Protein AF-A0A4P2VJJ8-F1 (afdb_monomer)

Radius of gyration: 18.32 Å; Cα contacts (8 Å, |Δi|>4): 529; chains: 1; bounding box: 42×37×51 Å

Foldseek 3Di:
DALEAEEDEPQLVVQVVLLCVVVVHHYDYLVGDALQNQAQHEYEYQFEQAPVRVVRLVSLLVSLVRNPPRHPAYEYEHLYHHDPCDDVNVVSNQVS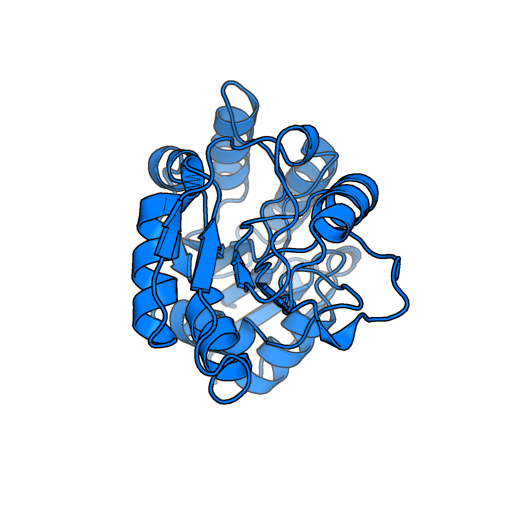VVSSVHQEYEYEPDDPSNVVSHPRHYHYDYPLLQLLVVCAPVQPAAAEEEEPSCVVVSVVSCVSNVHHYDYFPHPDLVPGAARASHEYEDAEDREPVSVVSNVVSVHQAYAYAYYNYQDDDDPCLVRYDYESSGNHPNHPYYCSVRVSVVVVVD

Organism: NCBI:txid1874277

InterPro domains:
  IPR029057 Phosphoribosyltransferase-like [G3DSA:3.40.50.2020] (36-126)
  IPR029057 Phosphoribosyltransferase-like [G3DSA:3.40.50.2020] (127-169)
  IPR029057 Phosphoribosyltransferase-like [SSF53271] (19-136)

Secondary structure (DSSP, 8-state):
---EEEEE-TT-HHHHHHHHHHHTPEEEETTT--GGGSTTSEEEEE--B-SSHHHHHHHHHHHHHHHTTTSSEEEEEES-B-S---THHHHHHHHHHHHTT-SEEEEES--HHHHHH--S-EEEE-SHHHHHHHHTTT-TTPEEEE-GGGHHHHHHHHHHHT-EEEE-S-S-GGGPPP-TTSEEE-SEE-SHHHHHHHHTT--SEEE-SEE---S---S-GGGEEEESSS--TTEEE-SHHHHHHHHHH-

Sequence (250 aa):
MRDLVLVEGPYVSSLVRALSESLRAKVYRWDSVRGDDVEGMEALVVHPMAEPFEYYLNSAISVSERISGRARRIVLTVPYMGIKAEGRVLQYLAGGLDLMGADHVIVSDPPPEVVTALRTPLVAVSAYPEIAKWLSGKIVKMRVAAPPRLENRAEAFAELVGAELRVMPSDSPDELEALDGEVLLWDIVISCDELGKLMRLRAAYYAVPHVGCGEMLTSFPERIVASDSMDNPYSKITLAGALTSAALAL

pLDDT: mean 90.96, std 6.57, range [48.56, 97.75]

Structure (mmCIF, N/CA/C/O backbone):
data_AF-A0A4P2VJJ8-F1
#
_entry.id   AF-A0A4P2VJJ8-F1
#
loop_
_atom_site.group_PDB
_atom_site.id
_atom_site.type_symbol
_atom_site.label_atom_id
_atom_site.label_alt_id
_atom_site.label_comp_id
_atom_site.label_asym_id
_atom_site.label_entity_id
_atom_site.label_seq_id
_atom_site.pdbx_PDB_ins_code
_atom_site.Cartn_x
_atom_site.Cartn_y
_atom_site.Cartn_z
_atom_site.occupancy
_atom_site.B_iso_or_equiv
_atom_site.auth_seq_id
_atom_site.auth_comp_id
_atom_site.auth_asym_id
_atom_site.auth_atom_id
_atom_site.pdbx_PDB_model_num
ATOM 1 N N . MET A 1 1 ? 1.336 -16.109 -24.380 1.00 48.56 1 MET A N 1
ATOM 2 C CA . MET A 1 1 ? 1.652 -15.569 -23.039 1.00 48.56 1 MET A CA 1
ATOM 3 C C . MET A 1 1 ? 1.987 -14.105 -23.245 1.00 48.56 1 MET A C 1
ATOM 5 O O . MET A 1 1 ? 2.584 -13.821 -24.274 1.00 48.56 1 MET A O 1
ATOM 9 N N . ARG A 1 2 ? 1.543 -13.181 -22.380 1.00 62.75 2 ARG A N 1
ATOM 10 C CA . ARG A 1 2 ? 2.097 -11.817 -22.418 1.00 62.75 2 ARG A CA 1
ATOM 11 C C . ARG A 1 2 ? 3.585 -11.939 -22.078 1.00 62.75 2 ARG A C 1
ATOM 13 O O . ARG A 1 2 ? 3.920 -12.679 -21.155 1.00 62.75 2 ARG A O 1
ATOM 20 N N . ASP A 1 3 ? 4.440 -11.254 -22.827 1.00 88.75 3 ASP A N 1
ATOM 21 C CA . ASP A 1 3 ? 5.867 -11.138 -22.521 1.00 88.75 3 ASP A CA 1
ATOM 22 C C . ASP A 1 3 ? 6.018 -10.175 -21.337 1.00 88.75 3 ASP A C 1
ATOM 24 O O . ASP A 1 3 ? 6.346 -9.009 -21.523 1.00 88.75 3 ASP A O 1
ATOM 28 N N . LEU A 1 4 ? 5.652 -10.637 -20.137 1.00 94.31 4 LEU A N 1
ATOM 29 C CA . LEU A 1 4 ? 5.633 -9.862 -18.897 1.00 94.31 4 LEU A CA 1
ATOM 30 C C . LEU A 1 4 ? 6.669 -10.416 -17.921 1.00 94.31 4 LEU A C 1
ATOM 32 O O . LEU A 1 4 ? 6.720 -11.624 -17.658 1.00 94.31 4 LEU A O 1
ATOM 36 N N . VAL A 1 5 ? 7.446 -9.515 -17.335 1.00 95.88 5 VAL A N 1
ATOM 37 C CA . VAL A 1 5 ? 8.443 -9.826 -16.310 1.00 95.88 5 VAL A CA 1
ATOM 38 C C . VAL A 1 5 ? 8.236 -8.948 -15.087 1.00 95.88 5 VAL A C 1
ATOM 40 O O . VAL A 1 5 ? 7.785 -7.809 -15.193 1.00 95.88 5 VAL A O 1
ATOM 43 N N . LEU A 1 6 ? 8.569 -9.487 -13.918 1.00 97.06 6 LEU A N 1
ATOM 44 C CA . LEU A 1 6 ? 8.580 -8.752 -12.660 1.00 97.06 6 LEU A CA 1
ATOM 45 C C . LEU A 1 6 ? 10.017 -8.383 -12.313 1.00 97.06 6 LEU A C 1
ATOM 47 O O . LEU A 1 6 ? 10.897 -9.246 -12.329 1.00 97.06 6 LEU A O 1
ATOM 51 N N . VAL A 1 7 ? 10.242 -7.122 -11.961 1.00 96.75 7 VAL A N 1
ATOM 52 C CA . VAL A 1 7 ? 11.500 -6.672 -11.359 1.00 96.75 7 VAL A CA 1
ATOM 53 C C . VAL A 1 7 ? 11.235 -6.434 -9.876 1.00 96.75 7 VAL A C 1
ATOM 55 O O . VAL A 1 7 ? 10.511 -5.512 -9.506 1.00 96.75 7 VAL A O 1
ATOM 58 N N . GLU A 1 8 ? 11.772 -7.319 -9.041 1.00 97.06 8 GLU A N 1
ATOM 59 C CA . GLU A 1 8 ? 11.580 -7.331 -7.589 1.00 97.06 8 GLU A CA 1
ATOM 60 C C . GLU A 1 8 ? 12.480 -6.296 -6.927 1.00 97.06 8 GLU A C 1
ATOM 62 O O . GLU A 1 8 ? 13.697 -6.444 -6.989 1.00 97.06 8 GLU A O 1
ATOM 67 N N . GLY A 1 9 ? 11.894 -5.279 -6.300 1.00 95.00 9 GLY A N 1
ATOM 68 C CA . GLY A 1 9 ? 12.583 -4.328 -5.433 1.00 95.00 9 GLY A CA 1
ATOM 69 C C . GLY A 1 9 ? 12.850 -4.865 -4.022 1.00 95.00 9 GLY A C 1
ATOM 70 O O . GLY A 1 9 ? 12.501 -5.999 -3.690 1.00 95.00 9 GLY A O 1
ATOM 71 N N . PRO A 1 10 ? 13.478 -4.052 -3.160 1.00 92.69 10 PRO A N 1
ATOM 72 C CA . PRO A 1 10 ? 13.785 -4.447 -1.793 1.00 92.69 10 PRO A CA 1
ATOM 73 C C . PRO A 1 10 ? 12.509 -4.623 -0.957 1.00 92.69 10 PRO A C 1
ATOM 75 O O . PRO A 1 10 ? 11.557 -3.859 -1.097 1.00 92.69 10 PRO A O 1
ATOM 78 N N . TYR A 1 11 ? 12.519 -5.608 -0.053 1.00 93.19 11 TYR A N 1
ATOM 79 C CA . TYR A 1 11 ? 11.471 -5.846 0.952 1.00 93.19 11 TYR A CA 1
ATOM 80 C C . TYR A 1 11 ? 10.049 -5.998 0.387 1.00 93.19 11 TYR A C 1
ATOM 82 O O . TYR A 1 11 ? 9.088 -5.580 1.023 1.00 93.19 11 TYR A O 1
ATOM 90 N N . VAL A 1 12 ? 9.885 -6.577 -0.803 1.00 95.50 12 VAL A N 1
ATOM 91 C CA . VAL A 1 12 ? 8.564 -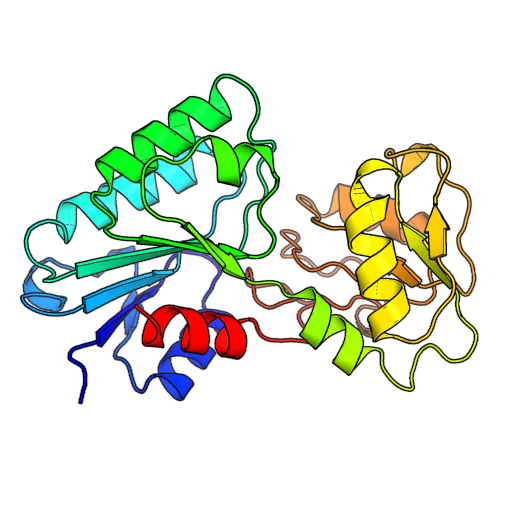6.880 -1.398 1.00 95.50 12 VAL A CA 1
ATOM 92 C C . VAL A 1 12 ? 8.468 -8.332 -1.868 1.00 95.50 12 VAL A C 1
ATOM 94 O O . VAL A 1 12 ? 7.668 -8.670 -2.741 1.00 95.50 12 VAL A O 1
ATOM 97 N N . SER A 1 13 ? 9.284 -9.212 -1.291 1.00 95.81 13 SER A N 1
ATOM 98 C CA . SER A 1 13 ? 9.462 -10.594 -1.752 1.00 95.81 13 SER A CA 1
ATOM 99 C C . SER A 1 13 ? 8.157 -11.387 -1.667 1.00 95.81 13 SER A C 1
ATOM 101 O O . SER A 1 13 ? 7.825 -12.163 -2.569 1.00 95.81 13 SER A O 1
ATOM 103 N N . SER A 1 14 ? 7.387 -11.196 -0.586 1.00 95.31 14 SER A N 1
ATOM 104 C CA . SER A 1 14 ? 6.109 -11.892 -0.414 1.00 95.31 14 SER A CA 1
ATOM 105 C C . SER A 1 14 ? 5.099 -11.487 -1.487 1.00 95.31 14 SER A C 1
ATOM 107 O O . SER A 1 14 ? 4.473 -12.360 -2.097 1.00 95.31 14 SER A O 1
ATOM 109 N N . LEU A 1 15 ? 4.994 -10.183 -1.755 1.00 97.56 15 LEU A N 1
ATOM 110 C CA . LEU A 1 15 ? 4.096 -9.634 -2.765 1.00 97.56 15 LEU A CA 1
ATOM 111 C C . LEU A 1 15 ? 4.507 -10.056 -4.179 1.00 97.56 15 LEU A C 1
ATOM 113 O O . LEU A 1 15 ? 3.667 -10.503 -4.960 1.00 97.56 15 LEU A O 1
ATOM 117 N N . VAL A 1 16 ? 5.796 -9.960 -4.515 1.00 97.69 16 VAL A N 1
ATOM 118 C CA . VAL A 1 16 ? 6.295 -10.321 -5.850 1.00 97.69 16 VAL A CA 1
ATOM 119 C C . VAL A 1 16 ? 6.111 -11.807 -6.135 1.00 97.69 16 VAL A C 1
ATOM 121 O O . VAL A 1 16 ? 5.725 -12.166 -7.248 1.00 97.69 16 VAL A O 1
ATOM 124 N N . ARG A 1 17 ? 6.288 -12.679 -5.137 1.00 97.19 17 ARG A N 1
ATOM 125 C CA . ARG A 1 17 ? 5.957 -14.103 -5.276 1.00 97.19 17 ARG A CA 1
ATOM 126 C C . ARG A 1 17 ? 4.476 -14.307 -5.615 1.00 97.19 17 ARG A C 1
ATOM 128 O O . ARG A 1 17 ? 4.175 -15.006 -6.579 1.00 97.19 17 ARG A O 1
ATOM 135 N N . ALA A 1 18 ? 3.566 -13.665 -4.880 1.00 96.75 18 ALA A N 1
ATOM 136 C CA . ALA A 1 18 ? 2.127 -13.767 -5.140 1.00 96.75 18 ALA A CA 1
ATOM 137 C C . ALA A 1 18 ? 1.735 -13.202 -6.523 1.00 96.75 18 ALA A C 1
ATOM 139 O O . ALA A 1 18 ? 0.891 -13.771 -7.224 1.00 96.75 18 ALA A O 1
ATOM 140 N N . LEU A 1 19 ? 2.387 -12.118 -6.958 1.00 97.19 19 LEU A N 1
ATOM 141 C CA . LEU A 1 19 ? 2.234 -11.561 -8.304 1.00 97.19 19 LEU A CA 1
ATOM 142 C C . LEU A 1 19 ? 2.760 -12.510 -9.383 1.00 97.19 19 LEU A C 1
ATOM 144 O O . LEU A 1 19 ? 2.088 -12.707 -10.392 1.00 97.19 19 LEU A O 1
ATOM 148 N N . SER A 1 20 ? 3.927 -13.125 -9.180 1.00 96.50 20 SER A N 1
ATOM 149 C CA . SER A 1 20 ? 4.520 -14.080 -10.125 1.00 96.50 20 SER A CA 1
ATOM 150 C C . SER A 1 20 ? 3.614 -15.290 -10.331 1.00 96.50 20 SER A C 1
ATOM 152 O O . SER A 1 20 ? 3.387 -15.687 -11.473 1.00 96.50 20 SER A O 1
ATOM 154 N N . GLU A 1 21 ? 3.026 -15.821 -9.257 1.00 95.56 21 GLU A N 1
ATOM 155 C CA . GLU A 1 21 ? 2.049 -16.913 -9.327 1.00 95.56 21 GLU A CA 1
ATOM 156 C C . GLU A 1 21 ? 0.784 -16.499 -10.095 1.00 95.56 21 GLU A C 1
ATOM 158 O O . GLU A 1 21 ? 0.326 -17.227 -10.981 1.00 95.56 21 GLU A O 1
ATOM 163 N N . SER A 1 22 ? 0.256 -15.305 -9.804 1.00 94.50 22 SER A N 1
ATOM 164 C CA . SER A 1 22 ? -0.978 -14.785 -10.410 1.00 94.50 22 SER A CA 1
ATOM 165 C C . SER A 1 22 ? -0.813 -14.457 -11.898 1.00 94.50 22 SER A C 1
ATOM 167 O O . SER A 1 22 ? -1.662 -14.807 -12.719 1.00 94.50 22 SER A O 1
ATOM 169 N N . LEU A 1 23 ? 0.298 -13.815 -12.260 1.00 94.19 23 LEU A N 1
ATOM 170 C CA . LEU A 1 23 ? 0.597 -13.353 -13.618 1.00 94.19 23 LEU A CA 1
ATOM 171 C C . LEU A 1 23 ? 1.346 -14.398 -14.456 1.00 94.19 23 LEU A C 1
ATOM 173 O O . LEU A 1 23 ? 1.483 -14.226 -15.667 1.00 94.19 23 LEU A O 1
ATOM 177 N N . ARG A 1 24 ? 1.835 -15.478 -13.827 1.00 93.12 24 ARG A N 1
ATOM 178 C CA . ARG A 1 24 ? 2.758 -16.464 -14.423 1.00 93.12 24 ARG A CA 1
ATOM 179 C C . ARG A 1 24 ? 3.989 -15.798 -15.049 1.00 93.12 24 ARG A C 1
ATOM 181 O O . ARG A 1 24 ? 4.455 -16.212 -16.109 1.00 93.12 24 ARG A O 1
ATOM 188 N N . ALA A 1 25 ? 4.482 -14.749 -14.398 1.00 93.88 25 ALA A N 1
ATOM 189 C CA . ALA A 1 25 ? 5.575 -13.912 -14.877 1.00 93.88 25 ALA A CA 1
ATOM 190 C C . ALA A 1 25 ? 6.908 -14.324 -14.241 1.00 93.88 25 ALA A C 1
ATOM 192 O O . ALA A 1 25 ? 6.967 -14.682 -13.060 1.00 93.88 25 ALA A O 1
ATOM 193 N N . LYS A 1 26 ? 7.991 -14.251 -15.022 1.00 95.25 26 LYS A N 1
ATOM 194 C CA . LYS A 1 26 ? 9.350 -14.487 -14.518 1.00 95.25 26 LYS A CA 1
ATOM 195 C C . LYS A 1 26 ? 9.778 -13.321 -13.626 1.00 95.25 26 LYS A C 1
ATOM 197 O O . LYS A 1 26 ? 9.510 -12.170 -13.957 1.00 95.25 26 LYS A O 1
ATOM 202 N N . VAL A 1 27 ? 10.466 -13.628 -12.529 1.00 96.38 27 VAL A N 1
ATOM 203 C CA . VAL A 1 27 ? 10.991 -12.633 -11.585 1.00 96.38 27 VAL A CA 1
ATOM 204 C C . VAL A 1 27 ? 12.487 -12.437 -11.804 1.00 96.38 27 VAL A C 1
ATOM 206 O O . VAL A 1 27 ? 13.244 -13.410 -11.853 1.00 96.38 27 VAL A O 1
ATOM 209 N N . TYR A 1 28 ? 12.910 -11.180 -11.883 1.00 96.00 28 TYR A N 1
ATOM 210 C CA . TYR A 1 28 ? 14.305 -10.762 -11.812 1.00 96.00 28 TYR A CA 1
ATOM 211 C C . TYR A 1 28 ? 14.524 -9.936 -10.551 1.00 96.00 28 TYR A C 1
ATOM 213 O O . TYR A 1 28 ? 13.722 -9.065 -10.222 1.00 96.00 28 TYR A O 1
ATOM 221 N N . ARG A 1 29 ? 15.624 -10.201 -9.842 1.00 91.62 29 ARG A N 1
ATOM 222 C CA . ARG A 1 29 ? 15.970 -9.435 -8.641 1.00 91.62 29 ARG A CA 1
ATOM 223 C C . ARG A 1 29 ? 16.568 -8.089 -9.011 1.00 91.62 29 ARG A C 1
ATOM 225 O O . ARG A 1 29 ? 17.381 -8.030 -9.940 1.00 91.62 29 ARG A O 1
ATOM 232 N N . TRP A 1 30 ? 16.244 -7.086 -8.200 1.00 90.88 30 TRP A N 1
ATOM 233 C CA . TRP A 1 30 ? 16.693 -5.699 -8.299 1.00 90.88 30 TRP A CA 1
ATOM 234 C C . TRP A 1 30 ? 18.147 -5.532 -8.748 1.00 90.88 30 TRP A C 1
ATOM 236 O O . TRP A 1 30 ? 18.435 -4.918 -9.772 1.00 90.88 30 TRP A O 1
ATOM 246 N N . ASP A 1 31 ? 19.072 -6.157 -8.018 1.00 86.62 31 ASP A N 1
ATOM 247 C CA . ASP A 1 31 ? 20.507 -5.948 -8.223 1.00 86.62 31 ASP A CA 1
ATOM 248 C C . ASP A 1 31 ? 21.051 -6.707 -9.440 1.00 86.62 31 ASP A C 1
ATOM 250 O O . ASP A 1 31 ? 22.100 -6.359 -9.987 1.00 86.62 31 ASP A O 1
ATOM 254 N N . SER A 1 32 ? 20.336 -7.747 -9.879 1.00 88.69 32 SER A N 1
ATOM 255 C CA . SER A 1 32 ? 20.787 -8.667 -10.928 1.00 88.69 32 SER A CA 1
ATOM 256 C C . SER A 1 32 ? 20.216 -8.382 -12.311 1.00 88.69 32 SER A C 1
ATOM 258 O O . SER A 1 32 ? 20.795 -8.863 -13.283 1.00 88.69 32 SER A O 1
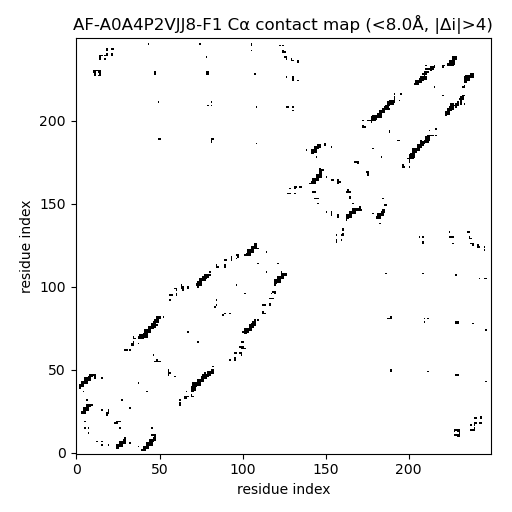ATOM 260 N N . VAL A 1 33 ? 19.109 -7.636 -12.405 1.00 92.88 33 VAL A N 1
ATOM 261 C CA . VAL A 1 33 ? 18.429 -7.406 -13.684 1.00 92.88 33 VAL A CA 1
ATOM 262 C C . VAL A 1 33 ? 19.337 -6.644 -14.650 1.00 92.88 33 VAL A C 1
ATOM 264 O O . VAL A 1 33 ? 20.010 -5.670 -14.279 1.00 92.88 33 VAL A O 1
ATOM 267 N N . ARG A 1 34 ? 19.375 -7.107 -15.898 1.00 91.38 34 ARG A N 1
ATOM 268 C CA . ARG A 1 34 ? 20.086 -6.492 -17.022 1.00 91.38 34 ARG A CA 1
ATOM 269 C C . ARG A 1 34 ? 19.094 -6.080 -18.103 1.00 91.38 34 ARG A C 1
ATOM 271 O O . ARG A 1 34 ? 17.978 -6.579 -18.157 1.00 91.38 34 ARG A O 1
ATOM 278 N N . GLY A 1 35 ? 19.522 -5.195 -19.000 1.00 88.56 35 GLY A N 1
ATOM 279 C CA . GLY A 1 35 ? 18.705 -4.794 -20.148 1.00 88.56 35 GLY A CA 1
ATOM 280 C C . GLY A 1 35 ? 18.261 -5.985 -21.008 1.00 88.56 35 GLY A C 1
ATOM 281 O O . GLY A 1 35 ? 17.093 -6.078 -21.366 1.00 88.56 35 GLY A O 1
ATOM 282 N N . ASP A 1 36 ? 19.168 -6.933 -21.255 1.00 92.56 36 ASP A N 1
ATOM 283 C CA . ASP A 1 36 ? 18.905 -8.124 -22.077 1.00 92.56 36 ASP A CA 1
ATOM 284 C C . ASP A 1 36 ? 17.876 -9.078 -21.438 1.00 92.56 36 ASP A C 1
ATOM 286 O O . ASP A 1 36 ? 17.221 -9.849 -22.135 1.00 92.56 36 ASP A O 1
ATOM 290 N N . ASP A 1 37 ? 17.695 -9.021 -20.112 1.00 91.62 37 ASP A N 1
ATOM 291 C CA . ASP A 1 37 ? 16.727 -9.862 -19.395 1.00 91.62 37 ASP A CA 1
ATOM 292 C C . ASP A 1 37 ? 15.270 -9.479 -19.697 1.00 91.62 37 ASP A C 1
ATOM 294 O O . ASP A 1 37 ? 14.363 -10.299 -19.505 1.00 91.62 37 ASP A O 1
ATOM 298 N N . VAL A 1 38 ? 15.054 -8.234 -20.136 1.00 93.56 38 VAL A N 1
ATOM 299 C CA . VAL A 1 38 ? 13.737 -7.608 -20.329 1.00 93.56 38 VAL A CA 1
ATOM 300 C C . VAL A 1 38 ? 13.526 -7.096 -21.758 1.00 93.56 38 VAL A C 1
ATOM 302 O O . VAL A 1 38 ? 12.549 -6.398 -22.029 1.00 93.56 38 VAL A O 1
ATOM 305 N N . GLU A 1 39 ? 14.437 -7.418 -22.678 1.00 94.44 39 GLU A N 1
ATOM 306 C CA . GLU A 1 39 ? 14.426 -6.883 -24.038 1.00 94.44 39 GLU A CA 1
ATOM 307 C C . GLU A 1 39 ? 13.133 -7.254 -24.785 1.00 94.44 39 GLU A C 1
ATOM 309 O O . GLU A 1 39 ? 12.767 -8.423 -24.908 1.00 94.44 39 GLU A O 1
ATOM 314 N N . GLY A 1 40 ? 12.405 -6.236 -25.255 1.00 92.62 40 GLY A N 1
ATOM 315 C CA . GLY A 1 40 ? 11.117 -6.388 -25.941 1.00 92.62 40 GLY A CA 1
ATOM 316 C C . GLY A 1 40 ? 9.934 -6.780 -25.044 1.00 92.62 40 GLY A C 1
ATOM 317 O O . GLY A 1 40 ? 8.815 -6.906 -25.550 1.00 92.62 40 GLY A O 1
ATOM 318 N N . MET A 1 41 ? 10.148 -6.936 -23.733 1.00 94.38 41 MET A N 1
ATOM 319 C CA . MET A 1 41 ? 9.131 -7.359 -22.763 1.00 94.38 41 MET A CA 1
ATOM 320 C C . MET A 1 41 ? 8.462 -6.169 -22.065 1.00 94.38 41 MET A C 1
ATOM 322 O O . MET A 1 41 ? 8.980 -5.053 -22.048 1.00 94.38 41 MET A O 1
ATOM 326 N N . GLU A 1 42 ? 7.301 -6.406 -21.466 1.00 94.38 42 GLU A N 1
ATOM 327 C CA . GLU A 1 42 ? 6.689 -5.509 -20.487 1.00 94.38 42 GLU A CA 1
ATOM 328 C C . GLU A 1 42 ? 7.307 -5.784 -19.115 1.00 94.38 42 GLU A C 1
ATOM 330 O O . GLU A 1 42 ? 7.280 -6.915 -18.627 1.00 94.38 42 GLU A O 1
ATOM 335 N N . ALA A 1 43 ? 7.866 -4.755 -18.487 1.00 95.12 43 ALA A N 1
ATOM 336 C CA . ALA A 1 43 ? 8.452 -4.847 -17.159 1.00 95.12 43 ALA A CA 1
ATOM 337 C C . ALA A 1 43 ? 7.506 -4.230 -16.125 1.00 95.12 43 ALA A C 1
ATOM 339 O O . ALA A 1 43 ? 7.229 -3.031 -16.168 1.00 95.12 43 ALA A O 1
ATOM 340 N N . LEU A 1 44 ? 7.041 -5.040 -15.173 1.00 95.69 44 LEU A N 1
ATOM 341 C CA . LEU A 1 44 ? 6.382 -4.561 -13.961 1.00 95.69 44 LEU A CA 1
ATOM 342 C C . LEU A 1 44 ? 7.434 -4.445 -12.856 1.00 95.69 44 LEU A C 1
ATOM 344 O O . LEU A 1 44 ? 7.885 -5.442 -12.288 1.00 95.69 44 LEU A O 1
ATOM 348 N N . VAL A 1 45 ? 7.852 -3.218 -12.576 1.00 95.44 45 VAL A N 1
ATOM 349 C CA . VAL A 1 45 ? 8.860 -2.901 -11.565 1.00 95.44 45 VAL A CA 1
ATOM 350 C C . VAL A 1 45 ? 8.146 -2.724 -10.232 1.00 95.44 45 VAL A C 1
ATOM 352 O O . VAL A 1 45 ? 7.378 -1.785 -10.083 1.00 95.44 45 VAL A O 1
ATOM 355 N N . VAL A 1 46 ? 8.352 -3.615 -9.264 1.00 96.69 46 VAL A N 1
ATOM 356 C CA . VAL A 1 46 ? 7.673 -3.558 -7.957 1.00 96.69 46 VAL A CA 1
ATOM 357 C C . VAL A 1 46 ? 8.655 -3.031 -6.925 1.00 96.69 46 VAL A C 1
ATOM 359 O O . VAL A 1 46 ? 9.567 -3.749 -6.528 1.00 96.69 46 VAL A O 1
ATOM 362 N N . HIS A 1 47 ? 8.493 -1.780 -6.498 1.00 94.75 47 HIS A N 1
ATOM 363 C CA . HIS A 1 47 ? 9.471 -1.108 -5.645 1.00 94.75 47 HIS A CA 1
ATOM 364 C C . HIS A 1 47 ? 8.787 -0.197 -4.615 1.00 94.75 47 HIS A C 1
ATOM 366 O O . HIS A 1 47 ? 8.048 0.710 -5.002 1.00 94.75 47 HIS A O 1
ATOM 372 N N . PRO A 1 48 ? 9.020 -0.388 -3.304 1.00 93.75 48 PRO A N 1
ATOM 373 C CA . PRO A 1 48 ? 8.450 0.485 -2.285 1.00 93.75 48 PRO A CA 1
ATOM 374 C C . PRO A 1 48 ? 9.172 1.841 -2.247 1.00 93.75 48 PRO A C 1
ATOM 376 O O . PRO A 1 48 ? 10.333 1.958 -2.633 1.00 93.75 48 PRO A O 1
ATOM 379 N N . MET A 1 49 ? 8.506 2.868 -1.727 1.00 91.00 49 MET A N 1
ATOM 380 C CA . MET A 1 49 ? 9.112 4.157 -1.391 1.00 91.00 49 MET A CA 1
ATOM 381 C C . MET A 1 49 ? 9.056 4.327 0.126 1.00 91.00 49 MET A C 1
ATOM 383 O O . MET A 1 49 ? 7.975 4.445 0.702 1.00 91.00 49 MET A O 1
ATOM 387 N N . ALA A 1 50 ? 10.211 4.283 0.785 1.00 89.06 50 ALA A N 1
ATOM 388 C CA . ALA A 1 50 ? 10.332 4.352 2.240 1.00 89.06 50 ALA A CA 1
ATOM 389 C C . ALA A 1 50 ? 11.468 5.297 2.653 1.00 89.06 50 ALA A C 1
ATOM 391 O O . ALA A 1 50 ? 12.249 5.744 1.815 1.00 89.06 50 ALA A O 1
ATOM 392 N N . GLU A 1 51 ? 11.570 5.590 3.948 1.00 85.06 51 GLU A N 1
ATOM 393 C CA . GLU A 1 51 ? 12.699 6.345 4.491 1.00 85.06 51 GLU A CA 1
ATOM 394 C C . GLU A 1 51 ? 13.955 5.460 4.639 1.00 85.06 51 GLU A C 1
ATOM 396 O O . GLU A 1 51 ? 13.837 4.305 5.061 1.00 85.06 51 GLU A O 1
ATOM 401 N N . PRO A 1 52 ? 15.169 5.969 4.333 1.00 86.81 52 PRO A N 1
ATOM 402 C CA . PRO A 1 52 ? 15.469 7.304 3.799 1.00 86.81 52 PRO A CA 1
ATOM 403 C C . PRO A 1 52 ? 15.097 7.446 2.310 1.00 86.81 52 PRO A C 1
ATOM 405 O O . PRO A 1 52 ? 15.618 6.716 1.463 1.00 86.81 52 PRO A O 1
ATOM 408 N N . PHE A 1 53 ? 14.237 8.418 1.984 1.00 85.12 53 PHE A N 1
ATOM 409 C CA . PHE A 1 53 ? 13.602 8.546 0.660 1.00 85.12 53 PHE A CA 1
ATOM 410 C C . PHE A 1 53 ? 14.580 8.572 -0.526 1.00 85.12 53 PHE A C 1
ATOM 412 O O . PHE A 1 53 ? 14.386 7.859 -1.512 1.00 85.12 53 PHE A O 1
ATOM 419 N N . GLU A 1 54 ? 15.652 9.364 -0.429 1.00 86.12 54 GLU A N 1
ATOM 420 C CA . GLU A 1 54 ? 16.624 9.534 -1.518 1.00 86.12 54 GLU A CA 1
ATOM 421 C C . GLU A 1 54 ? 17.281 8.213 -1.928 1.00 86.12 54 GLU A C 1
ATOM 423 O O . GLU A 1 54 ? 17.554 7.995 -3.107 1.00 86.12 54 GLU A O 1
ATOM 428 N N . TYR A 1 55 ? 17.511 7.309 -0.972 1.00 89.12 55 TYR A N 1
ATOM 429 C CA . TYR A 1 55 ? 18.087 5.999 -1.256 1.00 89.12 55 TYR A CA 1
ATOM 430 C C . TYR A 1 55 ? 17.142 5.157 -2.121 1.00 89.12 55 TYR A C 1
ATOM 432 O O . TYR A 1 55 ? 17.557 4.646 -3.162 1.00 89.12 55 TYR A O 1
ATOM 440 N N . TYR A 1 56 ? 15.868 5.055 -1.727 1.00 90.62 56 TYR A N 1
ATOM 441 C CA . TYR A 1 56 ? 14.869 4.279 -2.466 1.00 90.62 56 TYR A CA 1
ATOM 442 C C . TYR A 1 56 ? 14.615 4.869 -3.854 1.00 90.62 56 TYR A C 1
ATOM 444 O O . TYR A 1 56 ? 14.580 4.125 -4.833 1.00 90.62 56 TYR A O 1
ATOM 452 N N . LEU A 1 57 ? 14.511 6.196 -3.964 1.00 88.69 57 LEU A N 1
ATOM 453 C CA . LEU A 1 57 ? 14.292 6.852 -5.250 1.00 88.69 57 LEU A CA 1
ATOM 454 C C . LEU A 1 57 ? 15.486 6.674 -6.199 1.00 88.69 57 LEU A C 1
ATOM 456 O O . LEU A 1 57 ? 15.300 6.276 -7.345 1.00 88.69 57 LEU A O 1
ATOM 460 N N . ASN A 1 58 ? 16.715 6.922 -5.735 1.00 89.19 58 ASN A N 1
ATOM 461 C CA . ASN A 1 58 ? 17.906 6.781 -6.580 1.00 89.19 58 ASN A CA 1
ATOM 462 C C . ASN A 1 58 ? 18.136 5.325 -7.003 1.00 89.19 58 ASN A C 1
ATOM 464 O O . ASN A 1 58 ? 18.558 5.065 -8.131 1.00 89.19 58 ASN A O 1
ATOM 468 N N . SER A 1 59 ? 17.819 4.374 -6.121 1.00 90.12 59 SER A N 1
ATOM 469 C CA . SER A 1 59 ? 17.816 2.947 -6.446 1.00 90.12 59 SER A CA 1
ATOM 470 C C . SER A 1 59 ? 16.824 2.645 -7.579 1.00 90.12 59 SER A C 1
ATOM 472 O O . SER A 1 59 ? 17.207 2.045 -8.587 1.00 90.12 59 SER A O 1
ATOM 474 N N . ALA A 1 60 ? 15.581 3.137 -7.457 1.00 90.19 60 ALA A N 1
ATOM 475 C CA . ALA A 1 60 ? 14.516 3.039 -8.464 1.00 90.19 60 ALA A CA 1
ATOM 476 C C . ALA A 1 60 ? 14.932 3.615 -9.826 1.00 90.19 60 ALA A C 1
ATOM 478 O O . ALA A 1 60 ? 14.780 2.943 -10.853 1.00 90.19 60 ALA A O 1
ATOM 479 N N . ILE A 1 61 ? 15.520 4.813 -9.829 1.00 89.44 61 ILE A N 1
ATOM 480 C CA . ILE A 1 61 ? 16.046 5.468 -11.034 1.00 89.44 61 ILE A CA 1
ATOM 481 C C . ILE A 1 61 ? 17.138 4.613 -11.678 1.00 89.44 61 ILE A C 1
ATOM 483 O O . ILE A 1 61 ? 17.035 4.301 -12.860 1.00 89.44 61 ILE A O 1
ATOM 487 N N . SER A 1 62 ? 18.133 4.154 -10.912 1.00 89.50 62 SER A N 1
ATOM 488 C CA . SER A 1 62 ? 19.273 3.404 -11.459 1.00 89.50 62 SER A CA 1
ATOM 489 C C . SER A 1 62 ? 18.866 2.105 -12.163 1.00 89.50 62 SER A C 1
ATOM 491 O O . SER A 1 62 ? 19.406 1.768 -13.222 1.00 89.50 62 SER A O 1
ATOM 493 N N . VAL A 1 63 ? 17.910 1.359 -11.599 1.00 90.44 63 VAL A N 1
ATOM 494 C CA . VAL A 1 63 ? 17.393 0.148 -12.253 1.00 90.44 63 VAL A CA 1
ATOM 495 C C . VAL A 1 63 ? 16.562 0.505 -13.475 1.00 90.44 63 VAL A C 1
ATOM 497 O O . VAL A 1 63 ? 16.727 -0.134 -14.513 1.00 90.44 63 VAL A O 1
ATOM 500 N N . SER A 1 64 ? 15.736 1.546 -13.386 1.00 87.31 64 SER A N 1
ATOM 501 C CA . SER A 1 64 ? 14.908 1.992 -14.509 1.00 87.31 64 SER A CA 1
ATOM 502 C C . SER A 1 64 ? 15.755 2.451 -15.691 1.00 87.31 64 SER A C 1
ATOM 504 O O . SER A 1 64 ? 15.513 2.002 -16.803 1.00 87.31 64 SER A O 1
ATOM 506 N N . GLU A 1 65 ? 16.817 3.229 -15.470 1.00 88.06 65 GLU A N 1
ATOM 507 C CA . GLU A 1 65 ? 17.772 3.629 -16.515 1.00 88.06 65 GLU A CA 1
ATOM 508 C C . GLU A 1 65 ? 18.423 2.424 -17.207 1.00 88.06 65 GLU A C 1
ATOM 510 O O . GLU A 1 65 ? 18.647 2.441 -18.416 1.00 88.06 65 GLU A O 1
ATOM 515 N N . ARG A 1 66 ? 18.701 1.350 -16.458 1.00 89.94 66 ARG A N 1
ATOM 516 C CA . ARG A 1 66 ? 19.320 0.130 -16.995 1.00 89.94 66 ARG A CA 1
ATOM 517 C C . ARG A 1 66 ? 18.391 -0.646 -17.931 1.00 89.94 66 ARG A C 1
ATOM 519 O O . ARG A 1 66 ? 18.875 -1.295 -18.860 1.00 89.94 66 ARG A O 1
ATOM 526 N N . ILE A 1 67 ? 17.087 -0.624 -17.658 1.00 91.38 67 ILE A N 1
ATOM 527 C CA . ILE A 1 67 ? 16.071 -1.348 -18.438 1.00 91.38 67 ILE A CA 1
ATOM 528 C C . ILE A 1 67 ? 15.338 -0.457 -19.451 1.00 91.38 67 ILE A C 1
ATOM 530 O O . ILE A 1 67 ? 14.703 -0.965 -20.380 1.00 91.38 67 ILE A O 1
ATOM 534 N N . SER A 1 68 ? 15.438 0.862 -19.294 1.00 86.69 68 SER A N 1
ATOM 535 C CA . SER A 1 68 ? 14.839 1.850 -20.183 1.00 86.69 68 SER A CA 1
ATOM 536 C C . SER A 1 68 ? 15.431 1.742 -21.587 1.00 86.69 68 SER A C 1
ATOM 538 O O . SER A 1 68 ? 16.625 1.506 -21.778 1.00 86.69 68 SER A O 1
ATOM 540 N N . GLY A 1 69 ? 14.562 1.822 -22.596 1.00 85.81 69 GLY A N 1
ATOM 541 C CA . GLY A 1 69 ? 14.914 1.585 -23.999 1.00 85.81 69 GLY A CA 1
ATOM 542 C C . GLY A 1 69 ? 15.173 0.117 -24.369 1.00 85.81 69 GLY A C 1
ATOM 543 O O . GLY A 1 69 ? 15.435 -0.164 -25.538 1.00 85.81 69 GLY A O 1
ATOM 544 N N . ARG A 1 70 ? 15.096 -0.819 -23.411 1.00 92.25 70 ARG A N 1
ATOM 545 C CA . ARG A 1 70 ? 15.174 -2.274 -23.648 1.00 92.25 70 ARG A CA 1
ATOM 546 C C . ARG A 1 70 ? 13.817 -2.935 -23.478 1.00 92.25 70 ARG A C 1
ATOM 548 O O . ARG A 1 70 ? 13.396 -3.698 -24.346 1.00 92.25 70 ARG A O 1
ATOM 555 N N . ALA A 1 71 ? 13.121 -2.610 -22.393 1.00 93.06 71 ALA A N 1
ATOM 556 C CA . ALA A 1 71 ? 11.735 -3.010 -22.206 1.00 93.06 71 ALA A CA 1
ATOM 557 C C . ALA A 1 71 ? 10.828 -2.303 -23.228 1.00 93.06 71 ALA A C 1
ATOM 559 O O . ALA A 1 71 ? 11.023 -1.130 -23.549 1.00 93.06 71 ALA A O 1
ATOM 560 N N . ARG A 1 72 ? 9.806 -3.011 -23.720 1.00 93.38 72 ARG A N 1
ATOM 561 C CA . ARG A 1 72 ? 8.746 -2.442 -24.571 1.00 93.38 72 ARG A CA 1
ATOM 562 C C . ARG A 1 72 ? 7.887 -1.440 -23.804 1.00 93.38 72 ARG A C 1
ATOM 564 O O . ARG A 1 72 ? 7.370 -0.501 -24.400 1.00 93.38 72 ARG A O 1
ATOM 571 N N . ARG A 1 73 ? 7.679 -1.711 -22.517 1.00 92.31 73 ARG A N 1
ATOM 572 C CA . ARG A 1 73 ? 6.875 -0.908 -21.597 1.00 92.31 73 ARG A CA 1
ATOM 573 C C . ARG A 1 73 ? 7.388 -1.107 -20.180 1.00 92.31 73 ARG A C 1
ATOM 575 O O . ARG A 1 73 ? 7.695 -2.242 -19.807 1.00 92.31 73 ARG A O 1
ATOM 582 N N . ILE A 1 74 ? 7.421 -0.041 -19.394 1.00 93.06 74 ILE A N 1
ATOM 583 C CA . ILE A 1 74 ? 7.764 -0.071 -17.973 1.00 93.06 74 ILE A CA 1
ATOM 584 C C . ILE A 1 74 ? 6.553 0.410 -17.179 1.00 93.06 74 ILE A C 1
ATOM 586 O O . ILE A 1 74 ? 6.086 1.533 -17.341 1.00 93.06 74 ILE A O 1
ATOM 590 N N . VAL A 1 75 ? 6.050 -0.441 -16.292 1.00 94.06 75 VAL A N 1
ATOM 591 C CA . VAL A 1 75 ? 5.036 -0.070 -15.305 1.00 94.06 75 VAL A CA 1
ATOM 592 C C . VAL A 1 75 ? 5.696 -0.094 -13.939 1.00 94.06 75 VAL A C 1
ATOM 594 O O . VAL A 1 75 ? 6.128 -1.151 -13.475 1.00 94.06 75 VAL A O 1
ATOM 597 N N . LEU A 1 76 ? 5.768 1.059 -13.280 1.00 93.88 76 LEU A N 1
ATOM 598 C CA . LEU A 1 76 ? 6.239 1.119 -11.905 1.00 93.88 76 LEU A CA 1
ATOM 599 C C . LEU A 1 76 ? 5.078 0.845 -10.955 1.00 93.88 76 LEU A C 1
ATOM 601 O O . LEU A 1 76 ? 4.049 1.501 -11.008 1.00 93.88 76 LEU A O 1
ATOM 605 N N . THR A 1 77 ? 5.258 -0.093 -10.044 1.00 95.06 77 THR A N 1
ATOM 606 C CA . THR A 1 77 ? 4.333 -0.376 -8.955 1.00 95.06 77 THR A CA 1
ATOM 607 C C . THR A 1 77 ? 4.975 0.031 -7.640 1.00 95.06 77 THR A C 1
ATOM 609 O O . THR A 1 77 ? 6.011 -0.515 -7.264 1.00 95.06 77 THR A O 1
ATOM 612 N N . VAL A 1 78 ? 4.336 0.960 -6.934 1.00 94.50 78 VAL A N 1
ATOM 613 C CA . VAL A 1 78 ? 4.724 1.436 -5.605 1.00 94.50 78 VAL A CA 1
ATOM 614 C C . VAL A 1 78 ? 3.716 0.893 -4.590 1.00 94.50 78 VAL A C 1
ATOM 616 O O . VAL A 1 78 ? 2.698 1.534 -4.316 1.00 94.50 78 VAL A O 1
ATOM 619 N N . PRO A 1 79 ? 3.938 -0.321 -4.057 1.00 95.31 79 PRO A N 1
ATOM 620 C CA . PRO A 1 79 ? 2.977 -0.955 -3.161 1.00 95.31 79 PRO A CA 1
ATOM 621 C C . PRO A 1 79 ? 2.944 -0.298 -1.775 1.00 95.31 79 PRO A C 1
ATOM 623 O O . PRO A 1 79 ? 1.929 -0.380 -1.097 1.00 95.31 79 PRO A O 1
ATOM 626 N N . TYR A 1 80 ? 4.030 0.362 -1.367 1.00 94.12 80 TYR A N 1
ATOM 627 C CA . TYR A 1 80 ? 4.173 1.067 -0.096 1.00 94.12 80 TYR A CA 1
ATOM 628 C C . TYR A 1 80 ? 4.782 2.451 -0.330 1.00 94.12 80 TYR A C 1
ATOM 630 O O . TYR A 1 80 ? 5.786 2.562 -1.033 1.00 94.12 80 TYR A O 1
ATOM 638 N N . MET A 1 81 ? 4.209 3.480 0.297 1.00 89.75 81 MET A N 1
ATOM 639 C CA . MET A 1 81 ? 4.648 4.878 0.208 1.00 89.75 81 MET A CA 1
ATOM 640 C C . MET A 1 81 ? 4.790 5.485 1.610 1.00 89.75 81 MET A C 1
ATOM 642 O O . MET A 1 81 ? 3.999 6.326 2.026 1.00 89.75 81 MET A O 1
ATOM 646 N N . GLY A 1 82 ? 5.796 5.043 2.361 1.00 84.56 82 GLY A N 1
ATOM 647 C CA . GLY A 1 82 ? 6.079 5.493 3.729 1.00 84.56 82 GLY A CA 1
ATOM 648 C C . GLY A 1 82 ? 6.924 6.744 3.792 1.00 84.56 82 GLY A C 1
ATOM 649 O O . GLY A 1 82 ? 7.913 6.769 4.518 1.00 84.56 82 GLY A O 1
ATOM 650 N N . ILE A 1 83 ? 6.540 7.753 3.019 1.00 79.25 83 ILE A N 1
ATOM 651 C CA . ILE A 1 83 ? 7.167 9.070 3.013 1.00 79.25 83 ILE A CA 1
ATOM 652 C C . ILE A 1 83 ? 6.083 10.129 3.166 1.00 79.25 83 ILE A C 1
ATOM 654 O O . ILE A 1 83 ? 4.998 10.020 2.592 1.00 79.25 83 ILE A O 1
ATOM 658 N N . LYS A 1 84 ? 6.386 11.192 3.909 1.00 75.12 84 LYS A N 1
ATOM 659 C CA . LYS A 1 84 ? 5.552 12.398 3.892 1.00 75.12 84 LYS A CA 1
ATOM 660 C C . LYS A 1 84 ? 5.926 13.199 2.652 1.00 75.12 84 LYS A C 1
ATOM 662 O O . LYS A 1 84 ? 6.870 13.987 2.667 1.00 75.12 84 LYS A O 1
ATOM 667 N N . ALA A 1 85 ? 5.242 12.923 1.545 1.00 67.69 85 ALA A N 1
ATOM 668 C CA . ALA A 1 85 ? 5.513 13.554 0.260 1.00 67.69 85 ALA A CA 1
ATOM 669 C C . ALA A 1 85 ? 4.983 14.999 0.238 1.00 67.69 85 ALA A C 1
ATOM 671 O O . ALA A 1 85 ? 3.962 15.299 -0.373 1.00 67.69 85 ALA A O 1
ATOM 672 N N . GLU A 1 86 ? 5.696 15.905 0.907 1.00 74.75 86 GLU A N 1
ATOM 673 C CA . GLU A 1 86 ? 5.366 17.329 0.977 1.00 74.75 86 GLU A CA 1
ATOM 674 C C . GLU A 1 86 ? 6.470 18.191 0.350 1.00 74.75 86 GLU A C 1
ATOM 676 O O . GLU A 1 86 ? 7.662 17.861 0.374 1.00 74.75 86 GLU A O 1
ATOM 681 N N . GLY A 1 87 ? 6.073 19.333 -0.219 1.00 79.38 87 GLY A N 1
ATOM 682 C CA . GLY A 1 87 ? 6.991 20.354 -0.725 1.00 79.38 87 GLY A CA 1
ATOM 683 C C . GLY A 1 87 ? 8.042 19.802 -1.695 1.00 79.38 87 GLY A C 1
ATOM 684 O O . GLY A 1 87 ? 7.719 19.351 -2.794 1.00 79.38 87 GLY A O 1
ATOM 685 N N . ARG A 1 88 ? 9.320 19.857 -1.294 1.00 78.31 88 ARG A N 1
ATOM 686 C CA . ARG A 1 88 ? 10.442 19.391 -2.127 1.00 78.31 88 ARG A CA 1
ATOM 687 C C . ARG A 1 88 ? 10.418 17.881 -2.353 1.00 78.31 88 ARG A C 1
ATOM 689 O O . ARG A 1 88 ? 10.715 17.460 -3.461 1.00 78.31 88 ARG A O 1
ATOM 696 N N . VAL A 1 89 ? 10.033 17.074 -1.362 1.00 81.38 89 VAL A N 1
ATOM 697 C CA . VAL A 1 89 ? 10.012 15.603 -1.495 1.00 81.38 89 VAL A CA 1
ATOM 698 C C . VAL A 1 89 ? 9.063 15.182 -2.615 1.00 81.38 89 VAL A C 1
ATOM 700 O O . VAL A 1 89 ? 9.424 14.368 -3.458 1.00 81.38 89 VAL A O 1
ATOM 703 N N . LEU A 1 90 ? 7.891 15.815 -2.687 1.00 81.38 90 LEU A N 1
ATOM 704 C CA . LEU A 1 90 ? 6.902 15.568 -3.734 1.00 81.38 90 LEU A CA 1
ATOM 705 C C . LEU A 1 90 ? 7.414 15.942 -5.135 1.00 81.38 90 LEU A C 1
ATOM 707 O O . LEU A 1 90 ? 7.206 15.198 -6.090 1.00 81.38 90 LEU A O 1
ATOM 711 N N . GLN A 1 91 ? 8.127 17.067 -5.260 1.00 79.31 91 GLN A N 1
ATOM 712 C CA . GLN A 1 91 ? 8.746 17.486 -6.525 1.00 79.31 91 GLN A CA 1
ATOM 713 C C . GLN A 1 91 ? 9.858 16.529 -6.966 1.00 79.31 91 GLN A C 1
ATOM 715 O O . GLN A 1 91 ? 9.961 16.212 -8.149 1.00 79.31 91 GLN A O 1
ATOM 720 N N . TYR A 1 92 ? 10.672 16.057 -6.020 1.00 81.62 92 TYR A N 1
ATOM 721 C CA . TYR A 1 92 ? 11.719 15.072 -6.285 1.00 81.62 92 TYR A CA 1
ATOM 722 C C . TYR A 1 92 ? 11.132 13.712 -6.668 1.00 81.62 92 TYR A C 1
ATOM 724 O O . TYR A 1 92 ? 11.629 13.097 -7.605 1.00 81.62 92 TYR A O 1
ATOM 732 N N . LEU A 1 93 ? 10.053 13.271 -6.011 1.00 82.62 93 LEU A N 1
ATOM 733 C CA . LEU A 1 93 ? 9.318 12.065 -6.394 1.00 82.62 93 LEU A CA 1
ATOM 734 C C . LEU A 1 93 ? 8.789 12.183 -7.826 1.00 82.62 93 LEU A C 1
ATOM 736 O O . LEU A 1 93 ? 9.057 11.309 -8.642 1.00 82.62 93 LEU A O 1
ATOM 740 N N . ALA A 1 94 ? 8.093 13.276 -8.147 1.00 80.25 94 ALA A N 1
ATOM 741 C CA . ALA A 1 94 ? 7.551 13.495 -9.486 1.00 80.25 94 ALA A CA 1
ATOM 742 C C . ALA A 1 94 ? 8.654 13.534 -10.556 1.00 80.25 94 ALA A C 1
ATOM 744 O O . ALA A 1 94 ? 8.557 12.838 -11.562 1.00 80.25 94 ALA A O 1
ATOM 745 N N . GLY A 1 95 ? 9.737 14.280 -10.310 1.00 82.25 95 GLY A N 1
ATOM 746 C CA . GLY A 1 95 ? 10.875 14.345 -11.228 1.00 82.25 95 GLY A CA 1
ATOM 747 C C . GLY A 1 95 ? 11.616 13.013 -11.369 1.00 82.25 95 GLY A C 1
ATOM 748 O O . GLY A 1 95 ? 12.005 12.647 -12.473 1.00 82.25 95 GLY A O 1
ATOM 749 N N . GLY A 1 96 ? 11.787 12.264 -10.279 1.00 82.56 96 GLY A N 1
ATOM 750 C CA . GLY A 1 96 ? 12.431 10.953 -10.301 1.00 82.56 96 GLY A CA 1
ATOM 751 C C . GLY A 1 96 ? 11.610 9.909 -11.054 1.00 82.56 96 GLY A C 1
ATOM 752 O O . GLY A 1 96 ? 12.166 9.153 -11.843 1.00 82.56 96 GLY A O 1
ATOM 753 N N . LEU A 1 97 ? 10.287 9.912 -10.882 1.00 74.69 97 LEU A N 1
ATOM 754 C CA . LEU A 1 97 ? 9.382 9.036 -11.627 1.00 74.69 97 LEU A CA 1
ATOM 755 C C . LEU A 1 97 ? 9.365 9.360 -13.126 1.00 74.69 97 LEU A C 1
ATOM 757 O O . LEU A 1 97 ? 9.394 8.440 -13.941 1.00 74.69 97 LEU A O 1
ATOM 761 N N . ASP A 1 98 ? 9.414 10.645 -13.487 1.00 78.12 98 ASP A N 1
ATOM 762 C CA . ASP A 1 98 ? 9.573 11.066 -14.883 1.00 78.12 98 ASP A CA 1
ATOM 763 C C . ASP A 1 98 ? 10.925 10.584 -15.463 1.00 78.12 98 ASP A C 1
ATOM 765 O O . ASP A 1 98 ? 10.982 10.126 -16.605 1.00 78.12 98 ASP A O 1
ATOM 769 N N . LEU A 1 99 ? 12.013 10.625 -14.679 1.00 80.81 99 LEU A N 1
ATOM 770 C CA . LEU A 1 99 ? 13.339 10.130 -15.091 1.00 80.81 99 LEU A CA 1
ATOM 771 C C . LEU A 1 99 ? 13.400 8.607 -15.249 1.00 80.81 99 LEU A C 1
ATOM 773 O O . LEU A 1 99 ? 14.167 8.110 -16.071 1.00 80.81 99 LEU A O 1
ATOM 777 N N . MET A 1 100 ? 12.588 7.863 -14.497 1.00 81.50 100 MET A N 1
ATOM 778 C CA . MET A 1 100 ? 12.497 6.407 -14.631 1.00 81.50 100 MET A CA 1
ATOM 779 C C . MET A 1 100 ? 11.922 5.980 -15.989 1.00 81.50 100 MET A C 1
ATOM 781 O O . MET A 1 100 ? 12.092 4.826 -16.381 1.00 81.50 100 MET A O 1
ATOM 785 N N . GLY A 1 101 ? 11.261 6.885 -16.722 1.00 80.56 101 GL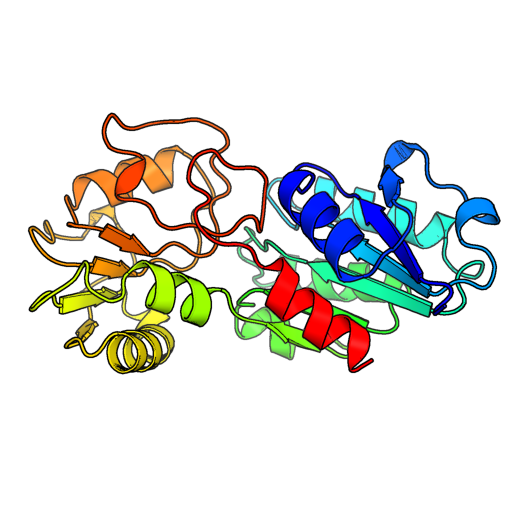Y A N 1
ATOM 786 C CA . GLY A 1 101 ? 10.660 6.571 -18.018 1.00 80.56 101 GLY A CA 1
ATOM 787 C C . GLY A 1 101 ? 9.546 5.528 -17.913 1.00 80.56 101 GLY A C 1
ATOM 788 O O . GLY A 1 101 ? 9.359 4.739 -18.836 1.00 80.56 101 GLY A O 1
ATOM 789 N N . ALA A 1 102 ? 8.844 5.486 -16.776 1.00 87.69 102 ALA A N 1
ATOM 790 C CA . ALA A 1 102 ? 7.692 4.614 -16.603 1.00 87.69 102 ALA A CA 1
ATOM 791 C C . ALA A 1 102 ? 6.530 5.106 -17.478 1.00 87.69 102 ALA A C 1
ATOM 793 O O . ALA A 1 102 ? 6.201 6.289 -17.485 1.00 87.69 102 ALA A O 1
ATOM 794 N N . ASP A 1 103 ? 5.875 4.191 -18.185 1.00 90.31 103 ASP A N 1
ATOM 795 C CA . ASP A 1 103 ? 4.673 4.494 -18.962 1.00 90.31 103 ASP A CA 1
ATOM 796 C C . ASP A 1 103 ? 3.464 4.718 -18.047 1.00 90.31 103 ASP A C 1
ATOM 798 O O . ASP A 1 103 ? 2.566 5.494 -18.368 1.00 90.31 103 ASP A O 1
ATOM 802 N N . HIS A 1 104 ? 3.426 3.995 -16.924 1.00 92.56 104 HIS A N 1
ATOM 803 C CA . HIS A 1 104 ? 2.366 4.053 -15.921 1.00 92.56 104 HIS A CA 1
ATOM 804 C C . HIS A 1 104 ? 2.938 3.829 -14.522 1.00 92.56 104 HIS A C 1
ATOM 806 O O . HIS A 1 104 ? 3.912 3.088 -14.346 1.00 92.56 104 HIS A O 1
ATOM 812 N N . VAL A 1 105 ? 2.270 4.403 -13.523 1.00 92.50 105 VAL A N 1
ATOM 813 C CA . VAL A 1 105 ? 2.533 4.142 -12.107 1.00 92.50 105 VAL A CA 1
ATOM 814 C C . VAL A 1 105 ? 1.292 3.529 -11.462 1.00 92.50 105 VAL A C 1
ATOM 816 O O . VAL A 1 105 ? 0.205 4.091 -11.540 1.00 92.50 105 VAL A O 1
ATOM 819 N N . ILE A 1 106 ? 1.437 2.391 -10.792 1.00 95.00 106 ILE A N 1
ATOM 820 C CA . ILE A 1 106 ? 0.405 1.809 -9.932 1.00 95.00 106 ILE A CA 1
ATOM 821 C C . ILE A 1 106 ? 0.808 2.071 -8.483 1.00 95.00 106 ILE A C 1
ATOM 823 O O . ILE A 1 106 ? 1.919 1.725 -8.088 1.00 95.00 106 ILE A O 1
ATOM 827 N N . VAL A 1 107 ? -0.068 2.668 -7.678 1.00 93.94 107 VAL A N 1
ATOM 828 C CA . VAL A 1 107 ? 0.234 3.001 -6.276 1.00 93.94 107 VAL A CA 1
ATOM 829 C C . VAL A 1 107 ? -0.860 2.483 -5.356 1.00 93.94 107 VAL A C 1
ATOM 831 O O . VAL A 1 107 ? -2.041 2.656 -5.657 1.00 93.94 107 VAL A O 1
ATOM 834 N N . SER A 1 108 ? -0.482 1.872 -4.230 1.00 94.81 108 SER A N 1
ATOM 835 C CA . SER A 1 108 ? -1.448 1.495 -3.191 1.00 94.81 108 SER A CA 1
ATOM 836 C C . SER A 1 108 ? -1.736 2.658 -2.252 1.00 94.81 108 SER A C 1
ATOM 838 O O . SER A 1 108 ? -0.814 3.302 -1.757 1.00 94.81 108 SER A O 1
ATOM 840 N N . ASP A 1 109 ? -3.026 2.915 -2.045 1.00 92.38 109 ASP A N 1
ATOM 841 C CA . ASP A 1 109 ? -3.590 3.894 -1.113 1.00 92.38 109 ASP A CA 1
ATOM 842 C C . ASP A 1 109 ? -2.870 5.270 -1.101 1.00 92.38 109 ASP A C 1
ATOM 844 O O . ASP A 1 109 ? -2.674 5.846 -0.021 1.00 92.38 109 ASP A O 1
ATOM 848 N N . PRO A 1 110 ? -2.499 5.844 -2.275 1.00 89.00 110 PRO A N 1
ATOM 849 C CA . PRO A 1 110 ? -1.662 7.041 -2.355 1.00 89.00 110 PRO A CA 1
ATOM 850 C C . PRO A 1 110 ? -2.298 8.228 -1.629 1.00 89.00 110 PRO A C 1
ATOM 852 O O . PRO A 1 110 ? -3.518 8.405 -1.715 1.00 89.00 110 PRO A O 1
ATOM 855 N N . PRO A 1 111 ? -1.515 9.086 -0.960 1.00 83.38 111 PRO A N 1
ATOM 856 C CA . PRO A 1 111 ? -2.041 10.342 -0.440 1.00 83.38 111 PRO A CA 1
ATOM 857 C C . PRO A 1 111 ? -2.460 11.274 -1.606 1.00 83.38 111 PRO A C 1
ATOM 859 O O . PRO A 1 111 ? -1.885 11.179 -2.699 1.00 83.38 111 PRO A O 1
ATOM 862 N N . PRO A 1 112 ? -3.465 12.156 -1.430 1.00 83.12 112 PRO A N 1
ATOM 863 C CA . PRO A 1 112 ? -3.989 13.009 -2.510 1.00 83.12 112 PRO A CA 1
ATOM 864 C C . PRO A 1 112 ? -2.929 13.875 -3.211 1.00 83.12 112 PRO A C 1
ATOM 866 O O . PRO A 1 112 ? -3.005 14.119 -4.420 1.00 83.12 112 PRO A O 1
ATOM 869 N N . GLU A 1 113 ? -1.913 14.311 -2.473 1.00 83.75 113 GLU A N 1
ATOM 870 C CA . GLU A 1 113 ? -0.810 15.134 -2.972 1.00 83.75 113 GLU A CA 1
ATOM 871 C C . GLU A 1 113 ? 0.026 14.370 -4.006 1.00 83.75 113 GLU A C 1
ATOM 873 O O . GLU A 1 113 ? 0.428 14.935 -5.020 1.00 83.75 113 GLU A O 1
ATOM 878 N N . VAL A 1 114 ? 0.224 13.062 -3.808 1.00 82.81 114 VAL A N 1
ATOM 879 C CA . VAL A 1 114 ? 0.931 12.205 -4.773 1.00 82.81 114 VAL A CA 1
ATOM 880 C C . VAL A 1 114 ? 0.114 12.044 -6.049 1.00 82.81 114 VAL A C 1
ATOM 882 O O . VAL A 1 114 ? 0.663 12.162 -7.139 1.00 82.81 114 VAL A O 1
ATOM 885 N N . VAL A 1 115 ? -1.201 11.837 -5.938 1.00 84.06 115 VAL A N 1
ATOM 886 C CA . VAL A 1 115 ? -2.077 11.682 -7.114 1.00 84.06 115 VAL A CA 1
ATOM 887 C C . VAL A 1 115 ? -2.038 12.925 -8.008 1.00 84.06 115 VAL A C 1
ATOM 889 O O . VAL A 1 115 ? -2.054 12.809 -9.230 1.00 84.06 115 VAL A O 1
ATOM 892 N N . THR A 1 116 ? -1.965 14.113 -7.409 1.00 81.69 116 THR A N 1
ATOM 893 C CA . THR A 1 116 ? -1.993 15.388 -8.144 1.00 81.69 116 THR A CA 1
ATOM 894 C C . THR A 1 116 ? -0.626 15.844 -8.654 1.00 81.69 116 THR A C 1
ATOM 896 O O . THR A 1 116 ? -0.564 16.638 -9.593 1.00 81.69 116 THR A O 1
ATOM 899 N N . ALA A 1 117 ? 0.470 15.357 -8.068 1.00 80.62 117 ALA A N 1
ATOM 900 C CA . ALA A 1 117 ? 1.821 15.773 -8.438 1.00 80.62 117 ALA A CA 1
ATOM 901 C C . ALA A 1 117 ? 2.407 15.031 -9.644 1.00 80.62 117 ALA A C 1
ATOM 903 O O . ALA A 1 117 ? 3.345 15.532 -10.269 1.00 80.62 117 ALA A O 1
ATOM 904 N N . LEU A 1 118 ? 1.902 13.838 -9.959 1.00 81.06 118 LEU A N 1
ATOM 905 C CA . LEU A 1 118 ? 2.492 12.982 -10.983 1.00 81.06 118 LEU A CA 1
ATOM 906 C C . LEU A 1 118 ? 1.978 13.318 -12.378 1.00 81.06 118 LEU A C 1
ATOM 908 O O . LEU A 1 118 ? 0.779 13.429 -12.621 1.00 81.06 118 LEU A O 1
ATOM 912 N N . ARG A 1 119 ? 2.920 13.461 -13.313 1.00 84.31 119 ARG A N 1
ATOM 913 C CA . ARG A 1 119 ? 2.626 13.625 -14.743 1.00 84.31 119 ARG A CA 1
ATOM 914 C C . ARG A 1 119 ? 2.414 12.288 -15.434 1.00 84.31 119 ARG A C 1
ATOM 916 O O . ARG A 1 119 ? 1.602 12.193 -16.350 1.00 84.31 119 ARG A O 1
ATOM 923 N N . THR A 1 120 ? 3.154 11.275 -14.995 1.00 86.12 120 THR A N 1
ATOM 924 C CA . THR A 1 120 ? 2.996 9.903 -15.470 1.00 86.12 120 THR A CA 1
ATOM 925 C C . THR A 1 120 ? 1.609 9.380 -15.069 1.00 86.12 120 THR A C 1
ATOM 927 O O . THR A 1 120 ? 1.227 9.553 -13.908 1.00 86.12 120 THR A O 1
ATOM 930 N N . PRO A 1 121 ? 0.848 8.747 -15.985 1.00 90.19 121 PRO A N 1
ATOM 931 C CA . PRO A 1 121 ? -0.465 8.189 -15.678 1.00 90.19 121 PRO A CA 1
ATOM 932 C C . PRO A 1 121 ? -0.440 7.285 -14.442 1.00 90.19 121 PRO A C 1
ATOM 934 O O . PRO A 1 121 ? 0.341 6.333 -14.377 1.00 90.19 121 PRO A O 1
ATOM 937 N N . LEU A 1 122 ? -1.311 7.578 -13.474 1.00 90.81 122 LEU A N 1
ATOM 938 C CA . LEU A 1 122 ? -1.386 6.863 -12.204 1.00 90.81 122 LEU A CA 1
ATOM 939 C C . LEU A 1 122 ? -2.664 6.025 -12.098 1.00 90.81 122 LEU A C 1
ATOM 941 O O . LEU A 1 122 ? -3.766 6.509 -12.352 1.00 90.81 122 LEU A O 1
ATOM 945 N N . VAL A 1 123 ? -2.510 4.786 -11.638 1.00 94.12 123 VAL A N 1
ATOM 946 C CA . VAL A 1 123 ? -3.596 3.905 -11.202 1.00 94.12 123 VAL A CA 1
ATOM 947 C C . VAL A 1 123 ? -3.487 3.720 -9.691 1.00 94.12 123 VAL A C 1
ATOM 949 O O . VAL A 1 123 ? -2.515 3.158 -9.192 1.00 94.12 123 VAL A O 1
ATOM 952 N N . ALA A 1 124 ? -4.489 4.186 -8.950 1.00 93.62 124 ALA A N 1
ATOM 953 C CA . ALA A 1 124 ? -4.573 3.948 -7.514 1.00 93.62 124 ALA A CA 1
ATOM 954 C C . ALA A 1 124 ? -5.276 2.610 -7.242 1.00 93.62 124 ALA A C 1
ATOM 956 O O . ALA A 1 124 ? -6.369 2.363 -7.755 1.00 93.62 124 ALA A O 1
ATOM 957 N N . VAL A 1 125 ? -4.667 1.764 -6.415 1.00 95.50 125 VAL A N 1
ATOM 958 C CA . VAL A 1 125 ? -5.297 0.564 -5.845 1.00 95.50 125 VAL A CA 1
ATOM 959 C C . VAL A 1 125 ? -5.471 0.741 -4.341 1.00 95.50 125 VAL A C 1
ATOM 961 O O . VAL A 1 125 ? -4.878 1.643 -3.756 1.00 95.50 125 VAL A O 1
ATOM 964 N N . SER A 1 126 ? -6.286 -0.101 -3.705 1.00 93.69 126 SER A N 1
ATOM 965 C CA . SER A 1 126 ? -6.524 -0.007 -2.265 1.00 93.69 126 SER A CA 1
ATOM 966 C C . SER A 1 126 ? -6.450 -1.356 -1.562 1.00 93.69 126 SER A C 1
ATOM 968 O O . SER A 1 126 ? -7.013 -2.342 -2.043 1.00 93.69 126 SER A O 1
ATOM 970 N N . ALA A 1 127 ? -5.799 -1.377 -0.396 1.00 95.75 127 ALA A N 1
ATOM 971 C CA . ALA A 1 127 ? -5.773 -2.523 0.511 1.00 95.75 127 ALA A CA 1
ATOM 972 C C . ALA A 1 127 ? -7.061 -2.661 1.346 1.00 95.75 127 ALA A C 1
ATOM 974 O O . ALA A 1 127 ? -7.369 -3.752 1.837 1.00 95.75 127 ALA A O 1
ATOM 975 N N . TYR A 1 128 ? -7.812 -1.567 1.528 1.00 95.44 128 TYR A N 1
ATOM 976 C CA . TYR A 1 128 ? -8.967 -1.509 2.428 1.00 95.44 128 TYR A CA 1
ATOM 977 C C . TYR A 1 128 ? -10.033 -2.586 2.159 1.00 95.44 128 TYR A C 1
ATOM 979 O O . TYR A 1 128 ? -10.495 -3.179 3.135 1.00 95.44 128 TYR A O 1
ATOM 987 N N . PRO A 1 129 ? -10.401 -2.921 0.904 1.00 95.38 129 PRO A N 1
ATOM 988 C CA . PRO A 1 129 ? -11.385 -3.974 0.643 1.00 95.38 129 PRO A CA 1
ATOM 989 C C . PRO A 1 129 ? -10.963 -5.358 1.154 1.00 95.38 129 PRO A C 1
ATOM 991 O O . PRO A 1 129 ? -11.774 -6.083 1.733 1.00 95.38 129 PRO A O 1
ATOM 994 N N . GLU A 1 130 ? -9.692 -5.731 0.995 1.00 96.00 130 GLU A N 1
ATOM 995 C CA . GLU A 1 130 ? -9.194 -7.023 1.480 1.00 96.00 130 GLU A CA 1
ATOM 996 C C . GLU A 1 130 ? -9.063 -7.035 3.010 1.00 96.00 130 GLU A C 1
ATOM 998 O O . GLU A 1 130 ? -9.381 -8.040 3.651 1.00 96.00 130 GLU A O 1
ATOM 1003 N N . ILE A 1 131 ? -8.690 -5.904 3.621 1.00 96.69 131 ILE A N 1
ATOM 1004 C CA . ILE A 1 131 ? -8.704 -5.746 5.085 1.00 96.69 131 ILE A CA 1
ATOM 1005 C C . ILE A 1 131 ? -10.132 -5.878 5.629 1.00 96.69 131 ILE A C 1
ATOM 1007 O O . ILE A 1 131 ? -10.358 -6.617 6.590 1.00 96.69 131 ILE A O 1
ATOM 1011 N N . ALA A 1 132 ? -11.106 -5.215 5.000 1.00 95.75 132 ALA A N 1
ATOM 1012 C CA . ALA A 1 132 ? -12.516 -5.289 5.374 1.00 95.75 132 ALA A CA 1
ATOM 1013 C C . ALA A 1 132 ? -13.038 -6.730 5.292 1.00 95.75 132 ALA A C 1
ATOM 1015 O O . ALA A 1 132 ? -13.653 -7.234 6.234 1.00 95.75 132 ALA A O 1
ATOM 1016 N N . LYS A 1 133 ? -12.709 -7.441 4.208 1.00 95.12 133 LYS A N 1
ATOM 1017 C CA . LYS A 1 133 ? -13.019 -8.866 4.043 1.00 95.12 133 LYS A CA 1
ATOM 1018 C C . LYS A 1 133 ? -12.388 -9.727 5.136 1.00 95.12 133 LYS A C 1
ATOM 1020 O O . LYS A 1 133 ? -13.050 -10.630 5.646 1.00 95.12 133 LYS A O 1
ATOM 1025 N N . TRP A 1 134 ? -11.142 -9.454 5.524 1.00 95.25 134 TRP A N 1
ATOM 1026 C CA . TRP A 1 134 ? -10.494 -10.183 6.614 1.00 95.25 134 TRP A CA 1
ATOM 1027 C C . TRP A 1 134 ? -11.177 -9.925 7.961 1.00 95.25 134 TRP A C 1
ATOM 1029 O O . TRP A 1 134 ? -11.342 -10.859 8.747 1.00 95.25 134 TRP A O 1
ATOM 1039 N N . LEU A 1 135 ? -11.593 -8.688 8.237 1.00 95.38 135 LEU A N 1
ATOM 1040 C CA . LEU A 1 135 ? -12.280 -8.314 9.479 1.00 95.38 135 LEU A CA 1
ATOM 1041 C C . LEU A 1 135 ? -13.752 -8.735 9.513 1.00 95.38 135 LEU A C 1
ATOM 1043 O O . LEU A 1 135 ? -14.332 -8.836 10.597 1.00 95.38 135 LEU A O 1
ATOM 1047 N N . SER A 1 136 ? -14.349 -9.021 8.356 1.00 89.69 136 SER A N 1
ATOM 1048 C CA . SER A 1 136 ? -15.730 -9.482 8.254 1.00 89.69 136 SER A CA 1
ATOM 1049 C C . SER A 1 136 ? -15.973 -10.699 9.156 1.00 89.69 136 SER A C 1
ATOM 1051 O O . SER A 1 136 ? -15.201 -11.662 9.183 1.00 89.69 136 SER A O 1
ATOM 1053 N N . GLY A 1 137 ? -17.023 -10.620 9.975 1.00 85.50 137 GLY A N 1
ATOM 1054 C CA . GLY A 1 137 ? -17.363 -11.632 10.981 1.00 85.50 137 GLY A CA 1
ATOM 1055 C C . GLY A 1 137 ? -16.533 -11.599 12.274 1.00 85.50 137 GLY A C 1
ATOM 1056 O O . GLY A 1 137 ? -16.915 -12.269 13.231 1.00 85.50 137 GLY A O 1
ATOM 1057 N N . LYS A 1 138 ? -15.445 -10.816 12.353 1.00 91.56 138 LYS A N 1
ATOM 1058 C CA . LYS A 1 138 ? -14.627 -10.652 13.576 1.00 91.56 138 LYS A CA 1
ATOM 1059 C C . LYS A 1 138 ? -15.025 -9.442 14.417 1.00 91.56 138 LYS A C 1
ATOM 1061 O O . LYS A 1 138 ? -14.808 -9.450 15.626 1.00 91.56 138 LYS A O 1
ATOM 1066 N N . ILE A 1 139 ? -15.599 -8.418 13.789 1.00 88.69 139 ILE A N 1
ATOM 1067 C CA . ILE A 1 139 ? -15.808 -7.098 14.405 1.00 88.69 139 ILE A CA 1
ATOM 1068 C C . ILE A 1 139 ? -17.282 -6.790 14.724 1.00 88.69 139 ILE A C 1
ATOM 1070 O O . ILE A 1 139 ? -17.756 -5.665 14.595 1.00 88.69 139 ILE A O 1
ATOM 1074 N N . VAL A 1 140 ? -18.036 -7.809 15.142 1.00 83.44 140 VAL A N 1
ATOM 1075 C CA . VAL A 1 140 ? -19.480 -7.702 15.410 1.00 83.44 140 VAL A CA 1
ATOM 1076 C C . VAL A 1 140 ? -19.758 -6.637 16.482 1.00 83.44 140 VAL A C 1
ATOM 1078 O O . VAL A 1 140 ? -19.321 -6.788 17.621 1.00 83.44 140 VAL A O 1
ATOM 1081 N N . LYS A 1 141 ? -20.537 -5.601 16.128 1.00 84.06 141 LYS A N 1
ATOM 1082 C CA . LYS A 1 141 ? -20.905 -4.455 16.992 1.00 84.06 141 LYS A CA 1
ATOM 1083 C C . LYS A 1 141 ? -19.731 -3.564 17.431 1.00 84.06 141 LYS A C 1
ATOM 1085 O O . LYS A 1 141 ? -19.853 -2.856 18.428 1.00 84.06 141 LYS A O 1
ATOM 1090 N N . MET A 1 142 ? -18.607 -3.596 16.720 1.00 94.25 142 MET A N 1
ATOM 1091 C CA . MET A 1 142 ? -17.501 -2.663 16.954 1.00 94.25 142 MET A CA 1
ATOM 1092 C C . MET A 1 142 ? -17.694 -1.386 16.130 1.00 94.25 142 MET A C 1
ATOM 1094 O O . MET A 1 142 ? -18.326 -1.416 15.075 1.00 94.25 142 MET A O 1
ATOM 1098 N N . ARG A 1 143 ? -17.121 -0.274 16.598 1.00 96.12 143 ARG A N 1
ATOM 1099 C CA . ARG A 1 143 ? -16.979 0.959 15.809 1.00 96.12 143 ARG A CA 1
ATOM 1100 C C . ARG A 1 143 ? -15.629 0.976 15.105 1.00 96.12 143 ARG A C 1
ATOM 1102 O O . ARG A 1 143 ? -14.663 0.399 15.611 1.00 96.12 143 ARG A O 1
ATOM 1109 N N . VAL A 1 144 ? -15.561 1.658 13.969 1.00 97.50 144 VAL A N 1
ATOM 1110 C CA . VAL A 1 144 ? -14.296 2.030 13.333 1.00 97.50 144 VAL A CA 1
ATOM 1111 C C . VAL A 1 144 ? -13.901 3.399 13.868 1.00 97.50 144 VAL A C 1
ATOM 1113 O O . VAL A 1 144 ? -14.645 4.359 13.709 1.00 97.50 144 VAL A O 1
ATOM 1116 N N . ALA A 1 145 ? -12.746 3.491 14.512 1.00 97.75 145 ALA A N 1
ATOM 1117 C CA . ALA A 1 145 ? -12.143 4.741 14.941 1.00 97.75 145 ALA A CA 1
ATOM 1118 C C . ALA A 1 145 ? -11.058 5.153 13.943 1.00 97.75 145 ALA A C 1
ATOM 11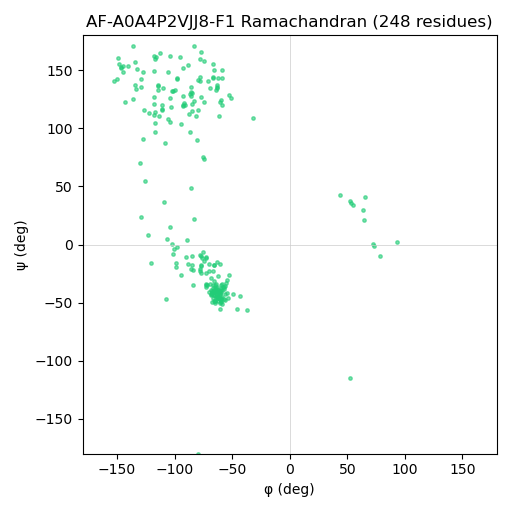20 O O . ALA A 1 145 ? -10.224 4.329 13.563 1.00 97.75 145 ALA A O 1
ATOM 1121 N N . ALA A 1 146 ? -11.050 6.416 13.525 1.00 97.50 146 ALA A N 1
ATOM 1122 C CA . ALA A 1 146 ? -10.053 6.937 12.592 1.00 97.50 146 ALA A CA 1
ATOM 1123 C C . ALA A 1 146 ? -9.683 8.393 12.915 1.00 97.50 146 ALA A C 1
ATOM 1125 O O . ALA A 1 146 ? -10.529 9.136 13.419 1.00 97.50 146 ALA A O 1
ATOM 1126 N N . PRO A 1 147 ? -8.433 8.814 12.652 1.00 96.31 147 PRO A N 1
ATOM 1127 C CA . PRO A 1 147 ? -8.025 10.207 12.806 1.00 96.31 147 PRO A CA 1
ATOM 1128 C C . PRO A 1 147 ? -8.735 11.112 11.776 1.00 96.31 147 PRO A C 1
ATOM 1130 O O . PRO A 1 147 ? -9.111 10.613 10.708 1.00 96.31 147 PRO A O 1
ATOM 1133 N N . PRO A 1 148 ? -8.898 12.424 12.048 1.00 95.75 148 PRO A N 1
ATOM 1134 C CA . PRO A 1 148 ? -9.580 13.366 11.153 1.00 95.75 148 PRO A CA 1
ATOM 1135 C C . PRO A 1 148 ? -9.104 13.312 9.701 1.00 95.75 148 PRO A C 1
ATOM 1137 O O . PRO A 1 148 ? -9.919 13.268 8.781 1.00 95.75 148 PRO A O 1
ATOM 1140 N N . ARG A 1 149 ? -7.788 13.217 9.470 1.00 92.81 149 ARG A N 1
ATOM 1141 C CA . ARG A 1 149 ? -7.217 13.152 8.111 1.00 92.81 149 ARG A CA 1
ATOM 1142 C C . ARG A 1 149 ? -7.680 11.947 7.282 1.00 92.81 149 ARG A C 1
ATOM 1144 O O . ARG A 1 149 ? -7.494 11.939 6.067 1.00 92.81 149 ARG A O 1
ATOM 1151 N N . LEU A 1 150 ? -8.243 10.917 7.920 1.00 94.00 150 LEU A N 1
ATOM 1152 C CA . LEU A 1 150 ? -8.731 9.702 7.266 1.00 94.00 150 LEU A CA 1
ATOM 1153 C C . LEU A 1 150 ? -10.256 9.618 7.195 1.00 94.00 150 LEU A C 1
ATOM 1155 O O . LEU A 1 150 ? -10.742 8.600 6.715 1.00 94.00 150 LEU A O 1
ATOM 1159 N N . GLU A 1 151 ? -11.002 10.646 7.612 1.00 95.00 151 GLU A N 1
ATOM 1160 C CA . GLU A 1 151 ? -12.472 10.623 7.716 1.00 95.00 151 GLU A CA 1
ATOM 1161 C C . GLU A 1 151 ? -13.153 10.023 6.475 1.00 95.00 151 GLU A C 1
ATOM 1163 O O . GLU A 1 151 ? -13.818 8.996 6.586 1.00 95.00 151 GLU A O 1
ATOM 1168 N N . ASN A 1 152 ? -12.875 10.556 5.280 1.00 92.94 152 ASN A N 1
ATOM 1169 C CA . ASN A 1 152 ? -13.476 10.067 4.030 1.00 92.94 152 ASN A CA 1
ATOM 1170 C C . ASN A 1 152 ? -13.149 8.589 3.731 1.00 92.94 152 ASN A C 1
ATOM 1172 O O . ASN A 1 152 ? -13.988 7.842 3.230 1.00 92.94 152 ASN A O 1
ATOM 1176 N N . ARG A 1 153 ? -11.914 8.144 4.014 1.00 93.44 153 ARG A N 1
ATOM 1177 C CA . ARG A 1 153 ? -11.513 6.735 3.819 1.00 93.44 153 ARG A CA 1
ATOM 1178 C C . ARG A 1 153 ? -12.152 5.839 4.874 1.00 93.44 153 ARG A C 1
ATOM 1180 O O . ARG A 1 153 ? -12.515 4.703 4.581 1.00 93.44 153 ARG A O 1
ATOM 1187 N N . ALA A 1 154 ? -12.269 6.348 6.093 1.00 95.62 154 ALA A N 1
ATOM 1188 C CA . ALA A 1 154 ? -12.821 5.639 7.226 1.00 95.62 154 ALA A CA 1
ATOM 1189 C C . ALA A 1 154 ? -14.330 5.454 7.110 1.00 95.62 154 ALA A C 1
ATOM 1191 O O . ALA A 1 154 ? -14.819 4.394 7.485 1.00 95.62 154 ALA A O 1
ATOM 1192 N N . GLU A 1 155 ? -15.042 6.424 6.538 1.00 96.94 155 GLU A N 1
ATOM 1193 C CA . GLU A 1 155 ? -16.463 6.309 6.210 1.00 96.94 155 GLU A CA 1
ATOM 1194 C C . GLU A 1 155 ? -16.692 5.160 5.222 1.00 96.94 155 GLU A C 1
ATOM 1196 O O . GLU A 1 155 ? -17.377 4.193 5.554 1.00 96.94 155 GLU A O 1
ATOM 1201 N N . ALA A 1 156 ? -16.001 5.175 4.077 1.00 95.56 156 ALA A N 1
ATOM 1202 C CA . ALA A 1 156 ? -16.091 4.097 3.089 1.00 95.56 156 ALA A CA 1
ATOM 1203 C C . ALA A 1 156 ? -15.685 2.726 3.667 1.00 95.56 156 ALA A C 1
ATOM 1205 O O . ALA A 1 156 ? -16.299 1.700 3.374 1.00 95.56 156 ALA A O 1
ATOM 1206 N N . PHE A 1 157 ? -14.652 2.684 4.513 1.00 96.56 157 PHE A N 1
ATOM 1207 C CA . PHE A 1 157 ? -14.236 1.449 5.173 1.00 96.56 157 PHE A CA 1
ATOM 1208 C C . PHE A 1 157 ? -15.276 0.941 6.181 1.00 96.56 157 PHE A C 1
ATOM 1210 O O . PHE A 1 157 ? -15.552 -0.259 6.215 1.00 96.56 157 PHE A O 1
ATOM 1217 N N . ALA A 1 158 ? -15.859 1.834 6.985 1.00 95.75 158 ALA A N 1
ATOM 1218 C CA . ALA A 1 158 ? -16.902 1.510 7.953 1.00 95.75 158 ALA A CA 1
ATOM 1219 C C . ALA A 1 158 ? -18.149 0.945 7.257 1.00 95.75 158 ALA A C 1
ATOM 1221 O O . ALA A 1 158 ? -18.693 -0.064 7.713 1.00 95.75 158 ALA A O 1
ATOM 1222 N N . GLU A 1 159 ? -18.529 1.504 6.104 1.00 95.06 159 GLU A N 1
ATOM 1223 C CA . GLU A 1 159 ? -19.591 0.960 5.251 1.00 95.06 159 GLU A CA 1
ATOM 1224 C C . GLU A 1 159 ? -19.281 -0.468 4.778 1.00 95.06 159 GLU A C 1
ATOM 1226 O O . GLU A 1 159 ? -20.126 -1.356 4.916 1.00 95.06 159 GLU A O 1
ATOM 1231 N N . LEU A 1 160 ? -18.061 -0.725 4.284 1.00 94.56 160 LEU A N 1
ATOM 1232 C CA . LEU A 1 160 ? -17.648 -2.055 3.807 1.00 94.56 160 LEU A CA 1
ATOM 1233 C C . LEU A 1 160 ? -17.742 -3.138 4.887 1.00 94.56 160 LEU A C 1
ATOM 1235 O O . LEU A 1 160 ? -18.023 -4.299 4.577 1.00 94.56 160 LEU A O 1
ATOM 1239 N N . VAL A 1 161 ? -17.489 -2.778 6.146 1.00 94.62 161 VAL A N 1
ATOM 1240 C CA . VAL A 1 161 ? -17.539 -3.718 7.275 1.00 94.62 161 VAL A CA 1
ATOM 1241 C C . VAL A 1 161 ? -18.856 -3.673 8.059 1.00 94.62 161 VAL A C 1
ATOM 1243 O O . VAL A 1 161 ? -19.030 -4.465 8.987 1.00 94.62 161 VAL A O 1
ATOM 1246 N N . GLY A 1 162 ? -19.787 -2.787 7.688 1.00 93.12 162 GLY A N 1
ATOM 1247 C CA . GLY A 1 162 ? -21.076 -2.612 8.360 1.00 93.12 162 GLY A CA 1
ATOM 1248 C C . GLY A 1 162 ? -20.955 -2.097 9.799 1.00 93.12 162 GLY A C 1
ATOM 1249 O O . GLY A 1 162 ? -21.659 -2.591 10.682 1.00 93.12 162 GLY A O 1
ATOM 1250 N N . ALA A 1 163 ? -20.046 -1.151 10.046 1.00 94.62 163 ALA A N 1
ATOM 1251 C CA . ALA A 1 163 ? -19.780 -0.559 11.357 1.00 94.62 163 ALA A CA 1
ATOM 1252 C C . ALA A 1 163 ? -20.083 0.947 11.380 1.00 94.62 163 ALA A C 1
ATOM 1254 O O . ALA A 1 163 ? -20.108 1.607 10.347 1.00 94.62 163 ALA A O 1
ATOM 1255 N N . GLU A 1 164 ? -20.278 1.505 12.575 1.00 96.31 164 GLU A N 1
ATOM 1256 C CA . GLU A 1 164 ? -20.353 2.958 12.758 1.00 96.31 164 GLU A CA 1
ATOM 1257 C C . GLU A 1 164 ? -18.947 3.573 12.782 1.00 96.31 164 GLU A C 1
ATOM 1259 O O . GLU A 1 164 ? -18.024 3.009 13.381 1.00 96.31 164 GLU A O 1
ATOM 1264 N N . LEU A 1 165 ? -18.798 4.752 12.171 1.00 97.38 165 LEU A N 1
ATOM 1265 C CA . LEU A 1 165 ? -17.573 5.545 12.215 1.00 97.38 165 LEU A CA 1
ATOM 1266 C C . LEU A 1 165 ? -17.542 6.444 13.460 1.00 97.38 165 LEU A C 1
ATOM 1268 O O . LEU A 1 165 ? -18.502 7.146 13.777 1.00 97.38 165 LEU A O 1
ATOM 1272 N N . ARG A 1 166 ? -16.387 6.481 14.122 1.00 97.12 166 ARG A N 1
ATOM 1273 C CA . ARG A 1 166 ? -16.001 7.474 15.123 1.00 97.12 166 ARG A CA 1
ATOM 1274 C C . ARG A 1 166 ? -14.772 8.227 14.616 1.00 97.12 166 ARG A C 1
ATOM 1276 O O . ARG A 1 166 ? -13.673 7.675 14.577 1.00 97.12 166 ARG A O 1
ATOM 1283 N N . VAL A 1 167 ? -14.940 9.506 14.301 1.00 97.38 167 VAL A N 1
ATOM 1284 C CA . VAL A 1 167 ? -13.802 10.393 14.036 1.00 97.38 167 VAL A CA 1
ATOM 1285 C C . VAL A 1 167 ? -13.162 10.782 15.370 1.00 97.38 167 VAL A C 1
ATOM 1287 O O . VAL A 1 167 ? -13.839 11.202 16.312 1.00 97.38 167 VAL A O 1
ATOM 1290 N N . MET A 1 168 ? -11.857 10.566 15.479 1.00 96.75 168 MET A N 1
ATOM 1291 C CA . MET A 1 168 ? -11.063 10.897 16.660 1.00 96.75 168 MET A CA 1
ATOM 1292 C C . MET A 1 168 ? -10.749 12.402 16.710 1.00 96.75 168 MET A C 1
ATOM 1294 O O . MET A 1 168 ? -10.797 13.064 15.680 1.00 96.75 168 MET A O 1
ATOM 1298 N N . PRO A 1 169 ? -10.411 12.972 17.881 1.00 95.50 169 PRO A N 1
ATOM 1299 C CA . PRO A 1 169 ? -10.195 14.417 18.003 1.00 95.50 169 PRO A CA 1
ATOM 1300 C C . PRO A 1 169 ? -8.851 14.911 17.442 1.00 95.50 169 PRO A C 1
ATOM 1302 O O . PRO A 1 169 ? -8.660 16.119 17.338 1.00 95.50 169 PRO A O 1
ATOM 1305 N N . SER A 1 170 ? -7.913 14.013 17.121 1.00 95.50 170 SER A N 1
ATOM 1306 C CA . SER A 1 170 ? -6.556 14.365 16.691 1.00 95.50 170 SER A CA 1
ATOM 1307 C C . SER A 1 170 ? -5.976 13.349 15.705 1.00 95.50 170 SER A C 1
ATOM 1309 O O . SER A 1 170 ? -6.360 12.177 15.698 1.00 95.50 170 SER A O 1
ATOM 1311 N N . ASP A 1 171 ? -5.023 13.809 14.894 1.00 93.00 171 ASP A N 1
ATOM 1312 C CA . ASP A 1 171 ? -4.175 12.978 14.035 1.00 93.00 171 ASP A CA 1
ATOM 1313 C C . ASP A 1 171 ? -2.946 12.415 14.774 1.00 93.00 171 ASP A C 1
ATOM 1315 O O . ASP A 1 171 ? -2.234 11.570 14.229 1.00 93.00 171 ASP A O 1
ATOM 1319 N N . SER A 1 172 ? -2.667 12.879 15.998 1.00 92.44 172 SER A N 1
ATOM 1320 C CA . SER A 1 172 ? -1.503 12.474 16.792 1.00 92.44 172 SER A CA 1
ATOM 1321 C C . SER A 1 172 ? -1.840 11.307 17.728 1.00 92.44 172 SER A C 1
ATOM 1323 O O . SER A 1 172 ? -2.653 11.494 18.632 1.00 92.44 172 SER A O 1
ATOM 1325 N N . PRO A 1 173 ? -1.183 10.133 17.613 1.00 89.56 173 PRO A N 1
ATOM 1326 C CA . PRO A 1 173 ? -1.397 9.001 18.522 1.00 89.56 173 PRO A CA 1
ATOM 1327 C C . PRO A 1 173 ? -1.213 9.334 20.004 1.00 89.56 173 PRO A C 1
ATOM 1329 O O . PRO A 1 173 ? -1.856 8.725 20.854 1.00 89.56 173 PRO A O 1
ATOM 1332 N N . ASP A 1 174 ? -0.333 10.290 20.310 1.00 90.44 174 ASP A N 1
ATOM 1333 C CA . ASP A 1 174 ? 0.013 10.676 21.680 1.00 90.44 174 ASP A CA 1
ATOM 1334 C C . ASP A 1 174 ? -1.103 11.500 22.365 1.00 90.44 174 ASP A C 1
ATOM 1336 O O . ASP A 1 174 ? -1.096 11.654 23.585 1.00 90.44 174 ASP A O 1
ATOM 1340 N N . GLU A 1 175 ? -2.075 12.005 21.599 1.00 91.69 175 GLU A N 1
ATOM 1341 C CA . GLU A 1 175 ? -3.202 12.821 22.081 1.00 91.69 175 GLU A CA 1
ATOM 1342 C C . GLU A 1 175 ? -4.514 12.027 22.192 1.00 91.69 175 GLU A C 1
ATOM 1344 O O . GLU A 1 175 ? -5.557 12.581 22.545 1.00 91.69 175 GLU A O 1
ATOM 1349 N N . LEU A 1 176 ? -4.484 10.734 21.864 1.00 90.88 176 LEU A N 1
ATOM 1350 C CA . LEU A 1 176 ? -5.674 9.901 21.761 1.00 90.88 176 LEU A CA 1
ATOM 1351 C C . LEU A 1 176 ? -5.916 9.078 23.027 1.00 90.88 176 LEU A C 1
ATOM 1353 O O . LEU A 1 176 ? -5.004 8.543 23.656 1.00 90.88 176 LEU A O 1
ATOM 1357 N N . GLU A 1 177 ? -7.192 8.946 23.375 1.00 91.00 177 GLU A N 1
ATOM 1358 C CA . GLU A 1 177 ? -7.644 8.054 24.437 1.00 91.00 177 GLU A CA 1
ATOM 1359 C C . GLU A 1 177 ? -7.658 6.592 23.972 1.00 91.00 177 GLU A C 1
ATOM 1361 O O . GLU A 1 177 ? -7.617 6.283 22.779 1.00 91.00 177 GLU A O 1
ATOM 1366 N N . ALA A 1 178 ? -7.762 5.668 24.930 1.00 93.44 178 ALA A N 1
ATOM 1367 C CA . ALA A 1 178 ? -7.933 4.259 24.611 1.00 93.44 178 ALA A CA 1
ATOM 1368 C C . ALA A 1 178 ? -9.244 4.004 23.843 1.00 93.44 178 ALA A C 1
ATOM 1370 O O . ALA A 1 178 ? -10.289 4.588 24.128 1.00 93.44 178 ALA A O 1
ATOM 1371 N N . LEU A 1 179 ? -9.175 3.074 22.896 1.00 93.00 179 LEU A N 1
ATOM 1372 C CA . LEU A 1 179 ? -10.237 2.705 21.964 1.00 93.00 179 LEU A CA 1
ATOM 1373 C C . LEU A 1 179 ? -10.904 1.375 22.341 1.00 93.00 179 LEU A C 1
ATOM 1375 O O . LEU A 1 179 ? -11.534 0.762 21.492 1.00 93.00 179 LEU A O 1
ATOM 1379 N N . ASP A 1 180 ? -10.700 0.883 23.568 1.00 88.31 180 ASP A N 1
ATOM 1380 C CA . ASP A 1 180 ? -11.079 -0.457 24.047 1.00 88.31 180 ASP A CA 1
ATOM 1381 C C . ASP A 1 180 ? -12.361 -1.012 23.370 1.00 88.31 180 ASP A C 1
ATOM 1383 O O . ASP A 1 180 ? -13.472 -0.551 23.629 1.00 88.31 180 ASP A O 1
ATOM 1387 N N . GLY A 1 181 ? -12.209 -2.021 22.499 1.00 89.12 181 GLY A N 1
ATOM 1388 C CA . GLY A 1 181 ? -13.328 -2.646 21.770 1.00 89.12 181 GLY A CA 1
ATOM 1389 C C . GLY A 1 181 ? -13.637 -2.083 20.372 1.00 89.12 181 GLY A C 1
ATOM 1390 O O . GLY A 1 181 ? -14.568 -2.563 19.729 1.00 89.12 181 GLY A O 1
ATOM 1391 N N . GLU A 1 182 ? -12.869 -1.114 19.879 1.00 95.88 182 GLU A N 1
ATOM 1392 C CA . GLU A 1 182 ? -13.009 -0.528 18.537 1.00 95.88 182 GLU A CA 1
ATOM 1393 C C . GLU A 1 182 ? -11.931 -1.040 17.569 1.00 95.88 182 GLU A C 1
ATOM 1395 O O . GLU A 1 182 ? -10.892 -1.574 17.971 1.00 95.88 182 GLU A O 1
ATOM 1400 N N . VAL A 1 183 ? -12.180 -0.874 16.273 1.00 97.56 183 VAL A N 1
ATOM 1401 C CA . VAL A 1 183 ? -11.200 -1.095 15.205 1.00 97.56 183 VAL A CA 1
ATOM 1402 C C . VAL A 1 183 ? -10.525 0.236 14.911 1.00 97.56 183 VAL A C 1
ATOM 1404 O O . VAL A 1 183 ? -11.201 1.177 14.508 1.00 97.56 183 VAL A O 1
ATOM 1407 N N . LEU A 1 184 ? -9.208 0.324 15.073 1.00 97.50 184 LEU A N 1
ATOM 1408 C CA . LEU A 1 184 ? -8.453 1.505 14.664 1.00 97.50 184 LEU A CA 1
ATOM 1409 C C . LEU A 1 184 ? -8.090 1.399 13.184 1.00 97.50 184 LEU A C 1
ATOM 1411 O O . LEU A 1 184 ? -7.381 0.472 12.794 1.00 97.50 184 LEU A O 1
ATOM 1415 N N . LEU A 1 185 ? -8.532 2.363 12.383 1.00 97.19 185 LEU A N 1
ATOM 1416 C CA . LEU A 1 185 ? -8.059 2.562 11.019 1.00 97.19 185 LEU A CA 1
ATOM 1417 C C . LEU A 1 185 ? -6.883 3.544 11.022 1.00 97.19 185 LEU A C 1
ATOM 1419 O O . LEU A 1 185 ? -7.024 4.688 11.458 1.00 97.19 185 LEU A O 1
ATOM 1423 N N . TRP A 1 186 ? -5.734 3.108 10.512 1.00 95.25 186 TRP A N 1
ATOM 1424 C CA . TRP A 1 186 ? -4.534 3.936 10.368 1.00 95.25 186 TRP A CA 1
ATOM 1425 C C . TRP A 1 186 ? -3.924 3.670 8.996 1.00 95.25 186 TRP A C 1
ATOM 1427 O O . TRP A 1 186 ? -3.713 2.521 8.649 1.00 95.25 186 TRP A O 1
ATOM 1437 N N . ASP A 1 187 ? -3.691 4.684 8.175 1.00 91.44 187 ASP A N 1
ATOM 1438 C CA . ASP A 1 187 ? -3.280 4.507 6.773 1.00 91.44 187 ASP A CA 1
ATOM 1439 C C . ASP A 1 187 ? -1.905 3.852 6.613 1.00 91.44 187 ASP A C 1
ATOM 1441 O O . ASP A 1 187 ? -1.749 2.906 5.838 1.00 91.44 187 ASP A O 1
ATOM 1445 N N . ILE A 1 188 ? -0.914 4.350 7.346 1.00 92.25 188 ILE A N 1
ATOM 1446 C CA . ILE A 1 188 ? 0.468 3.922 7.225 1.00 92.25 188 ILE A CA 1
ATOM 1447 C C . ILE A 1 188 ? 1.202 4.053 8.549 1.00 92.25 188 ILE A C 1
ATOM 1449 O O . ILE A 1 188 ? 1.001 4.997 9.306 1.00 92.25 188 ILE A O 1
ATOM 1453 N N . VAL A 1 189 ? 2.071 3.087 8.809 1.00 92.31 189 VAL A N 1
ATOM 1454 C CA . VAL A 1 189 ? 3.007 3.074 9.927 1.00 92.31 189 VAL A CA 1
ATOM 1455 C C . VAL A 1 189 ? 4.410 3.071 9.349 1.00 92.31 189 VAL A C 1
ATOM 1457 O O . VAL A 1 189 ? 4.813 2.093 8.714 1.00 92.31 189 VAL A O 1
ATOM 1460 N N . ILE A 1 190 ? 5.163 4.145 9.580 1.00 90.12 190 ILE A N 1
ATOM 1461 C CA . ILE A 1 190 ? 6.509 4.319 9.011 1.00 90.12 190 ILE A CA 1
ATOM 1462 C C . ILE A 1 190 ? 7.614 3.727 9.887 1.00 90.12 190 ILE A C 1
ATOM 1464 O O . ILE A 1 190 ? 8.731 3.530 9.419 1.00 90.12 190 ILE A O 1
ATOM 1468 N N . SER A 1 191 ? 7.326 3.448 11.162 1.00 89.44 191 SER A N 1
ATOM 1469 C CA . SER A 1 191 ? 8.322 2.945 12.108 1.00 89.44 191 SER A CA 1
ATOM 1470 C C . SER A 1 191 ? 7.720 2.042 13.179 1.00 89.44 191 SER A C 1
ATOM 1472 O O . SER A 1 191 ? 6.525 2.082 13.474 1.00 89.44 191 SER A O 1
ATOM 1474 N N . CYS A 1 192 ? 8.581 1.248 13.810 1.00 90.75 192 CYS A N 1
ATOM 1475 C CA . CYS A 1 192 ? 8.192 0.439 14.955 1.00 90.75 192 CYS A CA 1
ATOM 1476 C C . CYS A 1 192 ? 7.805 1.289 16.183 1.00 90.75 192 CYS A C 1
ATOM 1478 O O . CYS A 1 192 ? 6.910 0.905 16.931 1.00 90.75 192 CYS A O 1
ATOM 1480 N N . ASP A 1 193 ? 8.408 2.468 16.369 1.00 91.69 193 ASP A N 1
ATOM 1481 C CA . ASP A 1 193 ? 8.014 3.391 17.443 1.00 91.69 193 ASP A CA 1
ATOM 1482 C C . ASP A 1 193 ? 6.566 3.871 17.268 1.00 91.69 193 ASP A C 1
ATOM 1484 O O . ASP A 1 193 ? 5.763 3.789 18.198 1.00 91.69 193 ASP A O 1
ATOM 1488 N N . GLU A 1 194 ? 6.198 4.273 16.047 1.00 92.00 194 GLU A N 1
ATOM 1489 C CA . GLU A 1 194 ? 4.826 4.675 15.726 1.00 92.00 194 GLU A CA 1
A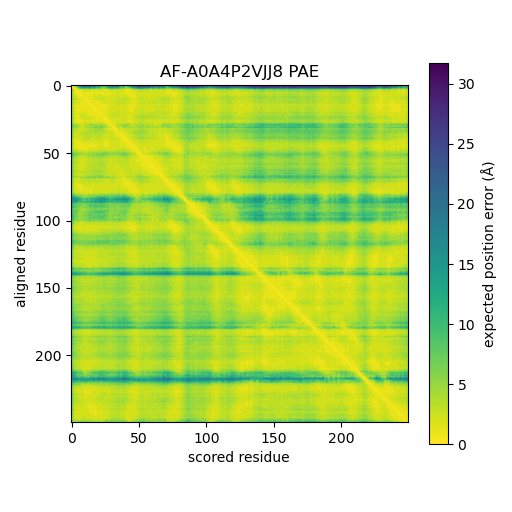TOM 1490 C C . GLU A 1 194 ? 3.833 3.537 15.978 1.00 92.00 194 GLU A C 1
ATOM 1492 O O . GLU A 1 194 ? 2.813 3.748 16.636 1.00 92.00 194 GLU A O 1
ATOM 1497 N N . LEU A 1 195 ? 4.155 2.315 15.533 1.00 92.62 195 LEU A N 1
ATOM 1498 C CA . LEU A 1 195 ? 3.319 1.151 15.820 1.00 92.62 195 LEU A CA 1
ATOM 1499 C C . LEU A 1 195 ? 3.133 0.974 17.330 1.00 92.62 195 LEU A C 1
ATOM 1501 O O . LEU A 1 195 ? 2.007 0.824 17.802 1.00 92.62 195 LEU A O 1
ATOM 1505 N N . GLY A 1 196 ? 4.222 1.060 18.099 1.00 92.62 196 GLY A N 1
ATOM 1506 C CA . GLY A 1 196 ? 4.197 0.976 19.557 1.00 92.62 196 GLY A CA 1
ATOM 1507 C C . GLY A 1 196 ? 3.293 2.026 20.210 1.00 92.62 196 GLY A C 1
ATOM 1508 O O . GLY A 1 196 ? 2.605 1.710 21.183 1.00 92.62 196 GLY A O 1
ATOM 1509 N N . LYS A 1 197 ? 3.234 3.249 19.667 1.00 93.19 197 LYS A N 1
ATOM 1510 C CA . LYS A 1 197 ? 2.313 4.299 20.131 1.00 93.19 197 LYS A CA 1
ATOM 1511 C C . LYS A 1 197 ? 0.857 3.950 19.845 1.00 93.19 197 LYS A C 1
ATOM 1513 O O . LYS A 1 197 ? 0.050 3.967 20.773 1.00 93.19 197 LYS A O 1
ATOM 1518 N N . LEU A 1 198 ? 0.528 3.548 18.614 1.00 93.94 198 LEU A N 1
ATOM 1519 C CA . LEU A 1 198 ? -0.834 3.124 18.253 1.00 93.94 198 LEU A CA 1
ATOM 1520 C C . LEU A 1 198 ? -1.308 1.967 19.133 1.00 93.94 198 LEU A C 1
ATOM 1522 O O . LEU A 1 198 ? -2.454 1.919 19.580 1.00 93.94 198 LEU A O 1
ATOM 1526 N N . MET A 1 199 ? -0.407 1.043 19.451 1.00 91.25 199 MET A N 1
ATOM 1527 C CA . MET A 1 199 ? -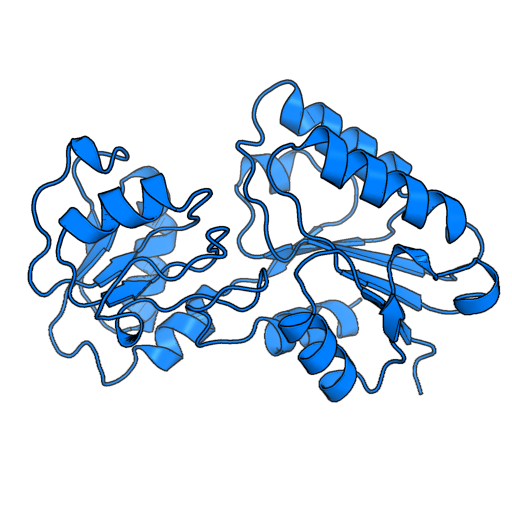0.716 -0.099 20.299 1.00 91.25 199 MET A CA 1
ATOM 1528 C C . MET A 1 199 ? -1.137 0.278 21.726 1.00 91.25 199 MET A C 1
ATOM 1530 O O . MET A 1 199 ? -1.939 -0.436 22.334 1.00 91.25 199 MET A O 1
ATOM 1534 N N . ARG A 1 200 ? -0.691 1.425 22.254 1.00 92.12 200 ARG A N 1
ATOM 1535 C CA . ARG A 1 200 ? -1.137 1.932 23.568 1.00 92.12 200 ARG A CA 1
ATOM 1536 C C . ARG A 1 200 ? -2.615 2.319 23.587 1.00 92.12 200 ARG A C 1
ATOM 1538 O O . ARG A 1 200 ? -3.206 2.359 24.663 1.00 92.12 200 ARG A O 1
ATOM 1545 N N . LEU A 1 201 ? -3.224 2.516 22.416 1.00 93.25 201 LEU A N 1
ATOM 1546 C CA . LEU A 1 201 ? -4.653 2.802 22.282 1.00 93.25 201 LEU A CA 1
ATOM 1547 C C . LEU A 1 201 ? -5.532 1.571 22.547 1.00 93.25 201 LEU A C 1
ATOM 1549 O O . LEU A 1 201 ? -6.736 1.724 22.708 1.00 93.25 201 LEU A O 1
ATOM 1553 N N . ARG A 1 202 ? -4.955 0.360 22.642 1.00 93.75 202 ARG A N 1
ATOM 1554 C CA . ARG A 1 202 ? -5.659 -0.888 23.010 1.00 93.75 202 ARG A CA 1
ATOM 1555 C C . ARG A 1 202 ? -6.906 -1.185 22.158 1.00 93.75 202 ARG A C 1
ATOM 1557 O O . ARG A 1 202 ? -7.885 -1.747 22.646 1.00 93.75 202 ARG A O 1
ATOM 1564 N N . ALA A 1 203 ? -6.852 -0.850 20.870 1.00 94.94 203 ALA A N 1
ATOM 1565 C CA . ALA A 1 203 ? -7.894 -1.215 19.921 1.00 94.94 203 ALA A CA 1
ATOM 1566 C C . ALA A 1 203 ? -8.066 -2.746 19.864 1.00 94.94 203 ALA A C 1
ATOM 1568 O O . ALA A 1 203 ? -7.120 -3.517 20.081 1.00 94.94 203 ALA A O 1
ATOM 1569 N N . ALA A 1 204 ? -9.283 -3.201 19.567 1.00 95.12 204 ALA A N 1
ATOM 1570 C CA . ALA A 1 204 ? -9.566 -4.619 19.363 1.00 95.12 204 ALA A CA 1
ATOM 1571 C C . ALA A 1 204 ? -8.829 -5.152 18.126 1.00 95.12 204 ALA A C 1
ATOM 1573 O O . ALA A 1 204 ? -8.251 -6.240 18.174 1.00 95.12 204 ALA A O 1
ATOM 1574 N N . TYR A 1 205 ? -8.808 -4.349 17.059 1.00 96.69 205 TYR A N 1
ATOM 1575 C CA . TYR A 1 205 ? -8.047 -4.598 15.840 1.00 96.69 205 TYR A CA 1
ATOM 1576 C C . TYR A 1 205 ? -7.428 -3.307 15.311 1.00 96.69 205 TYR A C 1
ATOM 1578 O O . TYR A 1 205 ? -7.960 -2.217 15.514 1.00 96.69 205 TYR A O 1
ATOM 1586 N N . TYR A 1 206 ? -6.327 -3.461 14.586 1.00 96.88 206 TYR A N 1
ATOM 1587 C CA . TYR A 1 206 ? -5.605 -2.394 13.907 1.00 96.88 206 TYR A CA 1
ATOM 1588 C C . TYR A 1 206 ? -5.658 -2.672 12.405 1.00 96.88 206 TYR A C 1
ATOM 1590 O O . TYR A 1 206 ? -4.985 -3.579 11.914 1.00 96.88 206 TYR A O 1
ATOM 1598 N N . ALA A 1 207 ? -6.486 -1.924 11.685 1.00 97.25 207 ALA A N 1
ATOM 1599 C CA . ALA A 1 207 ? -6.580 -1.954 10.233 1.00 97.25 207 ALA A CA 1
ATOM 1600 C C . ALA A 1 207 ? -5.544 -0.980 9.659 1.00 97.25 207 ALA A C 1
ATOM 1602 O O . ALA A 1 207 ? -5.787 0.227 9.606 1.00 97.25 207 ALA A O 1
ATOM 1603 N N . VAL A 1 208 ? -4.380 -1.514 9.278 1.00 96.12 208 VAL A N 1
ATOM 1604 C CA . VAL A 1 208 ? -3.221 -0.720 8.853 1.00 96.12 208 VAL A CA 1
ATOM 1605 C C . VAL A 1 208 ? -2.718 -1.208 7.498 1.00 96.12 208 VAL A C 1
ATOM 1607 O O . VAL A 1 208 ? -1.880 -2.106 7.476 1.00 96.12 208 VAL A O 1
ATOM 1610 N N . PRO A 1 209 ? -3.202 -0.654 6.366 1.00 94.75 209 PRO A N 1
ATOM 1611 C CA . PRO A 1 209 ? -2.785 -1.046 5.018 1.00 94.75 209 PRO A CA 1
ATOM 1612 C C . PRO A 1 209 ? -1.283 -1.242 4.862 1.00 94.75 209 PRO A C 1
ATOM 1614 O O . PRO A 1 209 ? -0.847 -2.253 4.304 1.00 94.75 209 PRO A O 1
ATOM 1617 N N . HIS A 1 210 ? -0.506 -0.311 5.410 1.00 95.00 210 HIS A N 1
ATOM 1618 C CA . HIS A 1 210 ? 0.919 -0.202 5.162 1.00 95.00 210 HIS A CA 1
ATOM 1619 C C . HIS A 1 210 ? 1.708 -0.181 6.468 1.00 95.00 210 HIS A C 1
ATOM 1621 O O . HIS A 1 210 ? 1.605 0.758 7.252 1.00 95.00 210 HIS A O 1
ATOM 1627 N N . VAL A 1 211 ? 2.537 -1.202 6.691 1.00 94.38 211 VAL A N 1
ATOM 1628 C CA . VAL A 1 211 ? 3.416 -1.287 7.865 1.00 94.38 211 VAL A CA 1
ATOM 1629 C C . VAL A 1 211 ? 4.865 -1.416 7.410 1.00 94.38 211 VAL A C 1
ATOM 1631 O O . VAL A 1 211 ? 5.249 -2.435 6.845 1.00 94.38 211 VAL A O 1
ATOM 1634 N N . GLY A 1 212 ? 5.667 -0.388 7.690 1.00 90.31 212 GLY A N 1
ATOM 1635 C CA . GLY A 1 212 ? 7.116 -0.360 7.466 1.00 90.31 212 GLY A CA 1
ATOM 1636 C C . GLY A 1 212 ? 7.947 -0.879 8.648 1.00 90.31 212 GLY A C 1
ATOM 1637 O O . GLY A 1 212 ? 9.171 -0.818 8.616 1.00 90.31 212 GLY A O 1
ATOM 1638 N N . CYS A 1 213 ? 7.311 -1.376 9.714 1.00 86.94 213 CYS A N 1
ATOM 1639 C CA . CYS A 1 213 ? 8.009 -2.002 10.837 1.00 86.94 213 CYS A CA 1
ATOM 1640 C C . CYS A 1 213 ? 8.358 -3.464 10.510 1.00 86.94 213 CYS A C 1
ATOM 1642 O O . CYS A 1 213 ? 7.473 -4.320 10.448 1.00 86.94 213 CYS A O 1
ATOM 1644 N N . GLY A 1 214 ? 9.652 -3.750 10.336 1.00 81.88 214 GLY A N 1
ATOM 1645 C CA . GLY A 1 214 ? 10.161 -5.101 10.064 1.00 81.88 214 GLY A CA 1
ATOM 1646 C C . GLY A 1 214 ? 10.227 -6.020 11.291 1.00 81.88 214 GLY A C 1
ATOM 1647 O O . GLY A 1 214 ? 10.444 -7.222 11.149 1.00 81.88 214 GLY A O 1
ATOM 1648 N N . GLU A 1 215 ? 10.026 -5.480 12.494 1.00 83.69 215 GLU A N 1
ATOM 1649 C CA . GLU A 1 215 ? 10.127 -6.220 13.753 1.00 83.69 215 GLU A CA 1
ATOM 1650 C C . GLU A 1 215 ? 8.755 -6.508 14.372 1.00 83.69 215 GLU A C 1
ATOM 1652 O O . GLU A 1 215 ? 7.795 -5.739 14.257 1.00 83.69 215 GLU A O 1
ATOM 1657 N N . MET A 1 216 ? 8.659 -7.634 15.078 1.00 85.56 216 MET A N 1
ATOM 1658 C CA . MET A 1 216 ? 7.473 -7.967 15.860 1.00 85.56 216 MET A CA 1
ATOM 1659 C C . MET A 1 216 ? 7.566 -7.316 17.246 1.00 85.56 216 MET A C 1
ATOM 1661 O O . MET A 1 216 ? 8.430 -7.674 18.039 1.00 85.56 216 MET A O 1
ATOM 1665 N N . LEU A 1 217 ? 6.666 -6.380 17.551 1.00 82.38 217 LEU A N 1
ATOM 1666 C CA . LEU A 1 217 ? 6.689 -5.567 18.777 1.00 82.38 217 LEU A CA 1
ATOM 1667 C C . LEU A 1 217 ? 5.701 -6.033 19.849 1.00 82.38 217 LEU A C 1
ATOM 1669 O O . LEU A 1 217 ? 5.682 -5.489 20.951 1.00 82.38 217 LEU A O 1
ATOM 1673 N N . THR A 1 218 ? 4.829 -6.988 19.526 1.00 68.31 218 THR A N 1
ATOM 1674 C CA . THR A 1 218 ? 3.653 -7.310 20.338 1.00 68.31 218 THR A CA 1
ATOM 1675 C C . THR A 1 218 ? 3.483 -8.795 20.583 1.00 68.31 218 THR A C 1
ATOM 1677 O O . THR A 1 218 ? 3.819 -9.625 19.742 1.00 68.31 218 THR A O 1
ATOM 1680 N N . SER A 1 219 ? 2.874 -9.113 21.725 1.00 71.06 219 SER A N 1
ATOM 1681 C CA . SER A 1 219 ? 2.359 -10.442 22.047 1.00 71.06 219 SER A CA 1
ATOM 1682 C C . SER A 1 219 ? 1.085 -10.814 21.277 1.00 71.06 219 SER A C 1
ATOM 1684 O O . SER A 1 219 ? 0.683 -11.970 21.336 1.00 71.06 219 SER A O 1
ATOM 1686 N N . PHE A 1 220 ? 0.448 -9.856 20.589 1.00 74.75 220 PHE A N 1
ATOM 1687 C CA . PHE A 1 220 ? -0.823 -10.025 19.872 1.00 74.75 220 PHE A CA 1
ATOM 1688 C C . PHE A 1 220 ? -0.750 -9.610 18.384 1.00 74.75 220 PHE A C 1
ATOM 1690 O O . PHE A 1 220 ? -1.512 -8.740 17.943 1.00 74.75 220 PHE A O 1
ATOM 1697 N N . PRO A 1 221 ? 0.181 -10.164 17.581 1.00 84.69 221 PRO A N 1
ATOM 1698 C CA . PRO A 1 221 ? 0.316 -9.820 16.161 1.00 84.69 221 PRO A CA 1
ATOM 1699 C C . PRO A 1 221 ? -0.924 -10.188 15.329 1.00 84.69 221 PRO A C 1
ATOM 1701 O O . PRO A 1 221 ? -1.079 -9.722 14.203 1.00 84.69 221 PRO A O 1
ATOM 1704 N N . GLU A 1 222 ? -1.825 -11.020 15.851 1.00 88.00 222 GLU A N 1
ATOM 1705 C CA . GLU A 1 222 ? -3.095 -11.378 15.218 1.00 88.00 222 GLU A CA 1
ATOM 1706 C C . GLU A 1 222 ? -4.117 -10.235 15.171 1.00 88.00 222 GLU A C 1
ATOM 1708 O O . GLU A 1 222 ? -5.071 -10.321 14.399 1.00 88.00 222 GLU A O 1
ATOM 1713 N N . ARG A 1 223 ? -3.929 -9.174 15.968 1.00 92.44 223 ARG A N 1
ATOM 1714 C CA . ARG A 1 223 ? -4.830 -8.008 15.988 1.00 92.44 223 ARG A CA 1
ATOM 1715 C C . ARG A 1 223 ? -4.504 -6.972 14.920 1.00 92.44 223 ARG A C 1
ATOM 1717 O O . ARG A 1 223 ? -5.345 -6.124 14.637 1.00 92.44 223 ARG A O 1
ATOM 1724 N N . ILE A 1 224 ? -3.302 -7.018 14.351 1.00 95.25 224 ILE A N 1
ATOM 1725 C CA . ILE A 1 224 ? -2.885 -6.110 13.283 1.00 95.25 224 ILE A CA 1
ATOM 1726 C C . ILE A 1 224 ? -3.182 -6.779 11.945 1.00 95.25 224 ILE A C 1
ATOM 1728 O O . ILE A 1 224 ? -2.792 -7.922 11.699 1.00 95.25 224 ILE A O 1
ATOM 1732 N N . VAL A 1 225 ? -3.896 -6.052 11.092 1.00 96.06 225 VAL A N 1
ATOM 1733 C CA . VAL A 1 225 ? -4.285 -6.478 9.751 1.00 96.06 225 VAL A CA 1
ATOM 1734 C C . VAL A 1 225 ? -3.623 -5.530 8.768 1.00 96.06 225 VAL A C 1
ATOM 1736 O O . VAL A 1 225 ? -4.117 -4.429 8.526 1.00 96.06 225 VAL A O 1
ATOM 1739 N N . ALA A 1 226 ? -2.484 -5.969 8.239 1.00 96.44 226 ALA A N 1
ATOM 1740 C CA . ALA A 1 226 ? -1.715 -5.237 7.246 1.00 96.44 226 ALA A CA 1
ATOM 1741 C C . ALA A 1 226 ? -1.648 -5.982 5.916 1.00 96.44 226 ALA A C 1
ATOM 1743 O O . ALA A 1 226 ? -1.895 -7.193 5.853 1.00 96.44 226 ALA A O 1
ATOM 1744 N N . SER A 1 227 ? -1.307 -5.253 4.855 1.00 97.25 227 SER A N 1
ATOM 1745 C CA . SER A 1 227 ? -1.000 -5.850 3.559 1.00 97.25 227 SER A CA 1
ATOM 1746 C C . SER A 1 227 ? 0.448 -6.340 3.480 1.00 97.25 227 SER A C 1
ATOM 1748 O O . SER A 1 227 ? 1.273 -6.084 4.360 1.00 97.25 227 SER A O 1
ATOM 1750 N N . ASP A 1 228 ? 0.767 -7.061 2.410 1.00 96.44 228 ASP A N 1
ATOM 1751 C CA . ASP A 1 228 ? 2.129 -7.386 1.975 1.00 96.44 228 ASP A CA 1
ATOM 1752 C C . ASP A 1 228 ? 2.776 -6.264 1.139 1.00 96.44 228 ASP A C 1
ATOM 1754 O O . ASP A 1 228 ? 3.728 -6.520 0.405 1.00 96.44 228 ASP A O 1
ATOM 1758 N N . SER A 1 229 ? 2.307 -5.012 1.263 1.00 95.88 229 SER A N 1
ATOM 1759 C CA . SER A 1 229 ? 2.892 -3.853 0.571 1.00 95.88 229 SER A CA 1
ATOM 1760 C C . SER A 1 229 ? 4.397 -3.685 0.784 1.00 95.88 229 SER A C 1
ATOM 1762 O O . SER A 1 229 ? 5.087 -3.079 -0.031 1.00 95.88 229 SER A O 1
ATOM 1764 N N . MET A 1 230 ? 4.876 -4.192 1.915 1.00 94.56 230 MET A N 1
ATOM 1765 C CA . MET A 1 230 ? 6.274 -4.411 2.245 1.00 94.56 230 MET A CA 1
ATOM 1766 C C . MET A 1 230 ? 6.346 -5.689 3.089 1.00 94.56 230 MET A C 1
ATOM 1768 O O . MET A 1 230 ? 5.375 -6.027 3.772 1.00 94.56 230 MET A O 1
ATOM 1772 N N . ASP A 1 231 ? 7.469 -6.395 3.067 1.00 93.88 231 ASP A N 1
ATOM 1773 C CA . ASP A 1 231 ? 7.714 -7.574 3.890 1.00 93.88 231 ASP A CA 1
ATOM 1774 C C . ASP A 1 231 ? 7.658 -7.171 5.375 1.00 93.88 231 ASP A C 1
ATOM 1776 O O . ASP A 1 231 ? 8.511 -6.445 5.883 1.00 93.88 231 ASP A O 1
ATOM 1780 N N . ASN A 1 232 ? 6.616 -7.625 6.074 1.00 93.12 232 ASN A N 1
ATOM 1781 C CA . ASN A 1 232 ? 6.374 -7.319 7.482 1.00 93.12 232 ASN A CA 1
ATOM 1782 C C . ASN A 1 232 ? 5.702 -8.517 8.185 1.00 93.12 232 ASN A C 1
ATOM 1784 O O . ASN A 1 232 ? 4.985 -9.290 7.539 1.00 93.12 232 ASN A O 1
ATOM 1788 N N . PRO A 1 233 ? 5.883 -8.691 9.506 1.00 92.06 233 PRO A N 1
ATOM 1789 C CA . PRO A 1 233 ? 5.349 -9.850 10.228 1.00 92.06 233 PRO A CA 1
ATOM 1790 C C . PRO A 1 233 ? 3.831 -9.782 10.487 1.00 92.06 233 PRO A C 1
ATOM 1792 O O . PRO A 1 233 ? 3.248 -10.748 10.987 1.00 92.06 233 PRO A O 1
ATOM 1795 N N . TYR A 1 234 ? 3.183 -8.659 10.169 1.00 94.06 234 TYR A N 1
ATOM 1796 C CA . TYR A 1 234 ? 1.763 -8.410 10.430 1.00 94.06 234 TYR A CA 1
ATOM 1797 C C . TYR A 1 234 ? 0.873 -8.614 9.201 1.00 94.06 234 TYR A C 1
ATOM 1799 O O . TYR A 1 234 ? -0.349 -8.521 9.320 1.00 94.06 234 TYR A O 1
ATOM 1807 N N . SER A 1 235 ? 1.452 -8.907 8.034 1.00 94.69 235 SER A N 1
ATOM 1808 C CA . SER A 1 235 ? 0.693 -9.095 6.801 1.00 94.69 235 SER A CA 1
ATOM 1809 C C . SER A 1 235 ? -0.323 -10.238 6.941 1.00 94.69 235 SER A C 1
ATOM 1811 O O . SER A 1 235 ? 0.020 -11.366 7.312 1.00 94.69 235 SER A O 1
ATOM 1813 N N . LYS A 1 236 ? -1.599 -9.933 6.675 1.00 95.69 236 LYS A N 1
ATOM 1814 C CA . LYS A 1 236 ? -2.730 -10.885 6.671 1.00 95.69 236 LYS A CA 1
ATOM 1815 C C . LYS A 1 236 ? -3.445 -10.954 5.327 1.00 95.69 236 LYS A C 1
ATOM 1817 O O . LYS A 1 236 ? -4.232 -11.876 5.110 1.00 95.69 236 LYS A O 1
ATOM 1822 N N . ILE A 1 237 ? -3.212 -9.969 4.466 1.00 96.44 237 ILE A N 1
ATO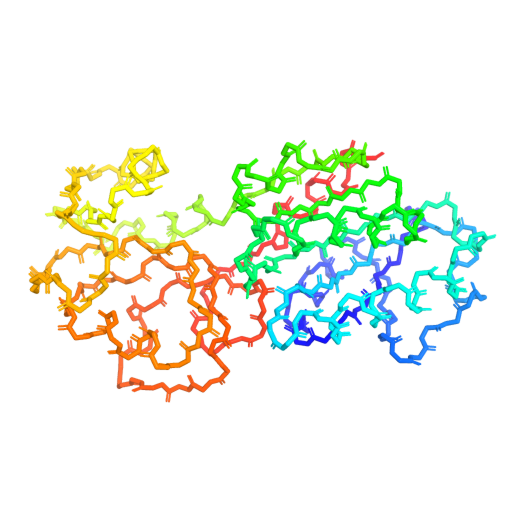M 1823 C CA . ILE A 1 237 ? -3.854 -9.824 3.163 1.00 96.44 237 ILE A CA 1
ATOM 1824 C C . ILE A 1 237 ? -2.800 -9.497 2.113 1.00 96.44 237 ILE A C 1
ATOM 1826 O O . ILE A 1 237 ? -1.728 -8.991 2.439 1.00 96.44 237 ILE A O 1
ATOM 1830 N N . THR A 1 238 ? -3.111 -9.792 0.853 1.00 96.06 238 THR A N 1
ATOM 1831 C CA . THR A 1 238 ? -2.203 -9.548 -0.268 1.00 96.06 238 THR A CA 1
ATOM 1832 C C . THR A 1 238 ? -2.754 -8.491 -1.214 1.00 96.06 238 THR A C 1
ATOM 1834 O O . THR A 1 238 ? -3.935 -8.522 -1.567 1.00 96.06 238 THR A O 1
ATOM 1837 N N . LEU A 1 239 ? -1.890 -7.582 -1.664 1.00 96.50 239 LEU A N 1
ATOM 1838 C CA . LEU A 1 239 ? -2.186 -6.626 -2.733 1.00 96.50 239 LEU A CA 1
ATOM 1839 C C . LEU A 1 239 ? -2.118 -7.257 -4.128 1.00 96.50 239 LEU A C 1
ATOM 1841 O O . LEU A 1 239 ? -2.535 -6.624 -5.101 1.00 96.50 239 LEU A O 1
ATOM 1845 N N . ALA A 1 240 ? -1.630 -8.497 -4.255 1.00 95.75 240 ALA A N 1
ATOM 1846 C CA . ALA A 1 240 ? -1.398 -9.132 -5.549 1.00 95.75 240 ALA A CA 1
ATOM 1847 C C . ALA A 1 240 ? -2.654 -9.178 -6.431 1.00 95.75 240 ALA A C 1
ATOM 1849 O O . ALA A 1 240 ? -2.546 -8.985 -7.639 1.00 95.75 240 ALA A O 1
ATOM 1850 N N . GLY A 1 241 ? -3.846 -9.371 -5.855 1.00 94.12 241 GLY A N 1
ATOM 1851 C CA . GLY A 1 241 ? -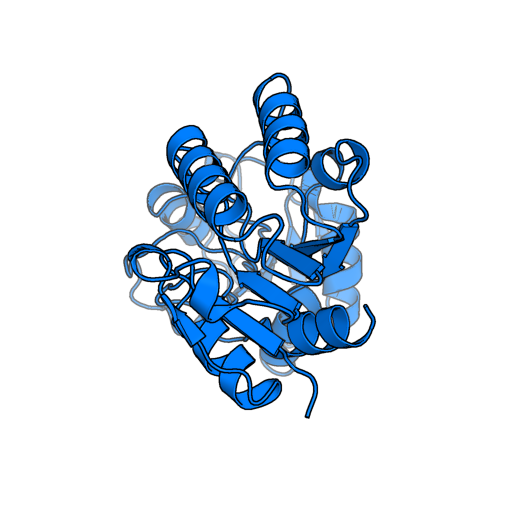5.103 -9.386 -6.614 1.00 94.12 241 GLY A CA 1
ATOM 1852 C C . GLY A 1 241 ? -5.439 -8.034 -7.255 1.00 94.12 241 GLY A C 1
ATOM 1853 O O . GLY A 1 241 ? -5.719 -7.961 -8.457 1.00 94.12 241 GLY A O 1
ATOM 1854 N N . ALA A 1 242 ? -5.357 -6.954 -6.472 1.00 93.81 242 ALA A N 1
ATOM 1855 C CA . ALA A 1 242 ? -5.609 -5.597 -6.954 1.00 93.81 242 ALA A CA 1
ATOM 1856 C C . ALA A 1 242 ? -4.551 -5.164 -7.981 1.00 93.81 242 ALA A C 1
ATOM 1858 O O . ALA A 1 242 ? -4.890 -4.653 -9.048 1.00 93.81 242 ALA A O 1
ATOM 1859 N N . LEU A 1 243 ? -3.277 -5.450 -7.700 1.00 95.12 243 LEU A N 1
ATOM 1860 C CA . LEU A 1 243 ? -2.158 -5.123 -8.583 1.00 95.12 243 LEU A CA 1
ATOM 1861 C C . LEU A 1 243 ? -2.167 -5.934 -9.883 1.00 95.12 243 LEU A C 1
ATOM 1863 O O . LEU A 1 243 ? -1.916 -5.372 -10.943 1.00 95.12 243 LEU A O 1
ATOM 1867 N N . THR A 1 244 ? -2.521 -7.221 -9.836 1.00 94.75 244 THR A N 1
ATOM 1868 C CA . THR A 1 244 ? -2.704 -8.052 -11.040 1.00 94.75 244 THR A CA 1
ATOM 1869 C C . THR A 1 244 ? -3.799 -7.471 -11.927 1.00 94.75 244 THR A C 1
ATOM 1871 O O . THR A 1 244 ? -3.607 -7.321 -13.131 1.00 94.75 244 THR A O 1
ATOM 1874 N N . SER A 1 245 ? -4.936 -7.102 -11.333 1.00 93.31 245 SER A N 1
ATOM 1875 C CA . SER A 1 245 ? -6.062 -6.524 -12.074 1.00 93.31 245 SER A CA 1
ATOM 1876 C C . SER A 1 245 ? -5.683 -5.190 -12.720 1.00 93.31 245 SER A C 1
ATOM 1878 O O . SER A 1 245 ? -5.961 -4.983 -13.900 1.00 93.31 245 SER A O 1
ATOM 1880 N N . ALA A 1 246 ? -4.990 -4.319 -11.978 1.00 93.75 246 ALA A N 1
ATOM 1881 C CA . ALA A 1 246 ? -4.488 -3.048 -12.490 1.00 93.75 246 ALA A CA 1
ATOM 1882 C C . ALA A 1 246 ? -3.470 -3.249 -13.624 1.00 93.75 246 ALA A C 1
ATOM 1884 O O . ALA A 1 246 ? -3.628 -2.666 -14.690 1.00 93.75 246 ALA A O 1
ATOM 1885 N N . ALA A 1 247 ? -2.477 -4.124 -13.442 1.00 91.56 247 ALA A N 1
ATOM 1886 C CA . ALA A 1 247 ? -1.451 -4.394 -14.449 1.00 91.56 247 ALA A CA 1
ATOM 1887 C C . ALA A 1 247 ? -2.020 -5.012 -15.739 1.00 91.56 247 ALA A C 1
ATOM 1889 O O . ALA A 1 247 ? -1.515 -4.740 -16.825 1.00 91.56 247 ALA A O 1
ATOM 1890 N N . LEU A 1 248 ? -3.071 -5.835 -15.645 1.00 90.25 248 LEU A N 1
ATOM 1891 C CA . LEU A 1 248 ? -3.720 -6.436 -16.816 1.00 90.25 248 LEU A CA 1
ATOM 1892 C C . LEU A 1 248 ? -4.629 -5.464 -17.580 1.00 90.25 248 LEU A C 1
ATOM 1894 O O . LEU A 1 248 ? -4.866 -5.682 -18.770 1.00 90.25 248 LEU A O 1
ATOM 1898 N N . ALA A 1 249 ? -5.138 -4.426 -16.911 1.00 89.38 249 ALA A N 1
ATOM 1899 C CA . ALA A 1 249 ? -5.968 -3.390 -17.523 1.00 89.38 249 ALA A CA 1
ATOM 1900 C C . ALA A 1 249 ? -5.161 -2.365 -18.343 1.00 89.38 249 ALA A C 1
ATOM 1902 O O . ALA A 1 249 ? -5.747 -1.663 -19.169 1.00 89.38 249 ALA A O 1
ATOM 1903 N N . LEU A 1 250 ? -3.843 -2.298 -18.121 1.00 87.50 250 LEU A N 1
ATOM 1904 C CA . LEU A 1 250 ? -2.882 -1.535 -18.922 1.00 87.50 250 LEU A CA 1
ATOM 1905 C C . LEU A 1 250 ? -2.488 -2.300 -20.201 1.00 87.50 250 LEU A C 1
ATOM 1907 O O . LEU A 1 250 ? -2.217 -1.616 -21.218 1.00 87.50 250 LEU A O 1
#

Nearest PDB structures (foldseek):
  1dkr-assembly1_B  TM=7.722E-01  e=2.569E-11  Bacillus subtilis
  6asv-assembly1_A  TM=7.696E-01  e=5.317E-11  Escherichia coli O157:H7
  2ji4-assembly1_A  TM=7.518E-01  e=1.722E-10  Homo sapiens
  3lrt-assembly1_B  TM=7.277E-01  e=5.272E-10  Thermoplasma volcanium

Mean predicted aligned error: 4.32 Å

Solvent-accessible surface area (backbone atoms only — not comparable to full-atom values): 13346 Å² total; per-residue (Å²): 129,80,62,44,34,35,36,40,35,75,58,28,62,67,34,48,52,49,34,27,68,75,69,72,29,55,79,36,52,56,92,73,61,48,31,82,80,36,56,72,18,36,36,40,36,42,39,46,40,37,76,67,52,68,60,38,52,52,52,53,32,56,51,26,58,53,32,53,92,30,31,69,39,36,34,37,30,30,49,25,69,50,60,84,61,50,76,66,52,35,53,50,50,34,52,46,50,61,67,27,62,39,69,31,36,38,30,39,66,63,56,71,63,58,69,71,57,44,84,55,51,72,45,78,42,67,52,62,67,55,49,32,59,67,43,51,91,72,55,80,95,25,37,32,35,24,29,56,94,40,45,76,61,40,49,58,48,16,59,72,55,74,32,52,68,40,76,42,99,48,80,48,64,90,79,56,71,69,40,73,61,20,32,34,48,44,73,68,33,68,34,56,67,54,47,57,47,53,57,71,26,47,42,58,28,37,45,25,45,31,47,61,29,71,69,86,88,62,99,59,55,85,36,38,41,18,29,29,35,28,57,37,84,37,47,75,40,71,52,35,67,59,51,51,54,54,62,71,76,106